Protein AF-A0A662VPG6-F1 (afdb_monomer)

Radius of gyration: 39.45 Å; Cα contacts (8 Å, |Δi|>4): 206; chains: 1; bounding box: 87×31×131 Å

pLDDT: mean 85.36, std 13.69, range [34.53, 98.56]

Mean predicted aligned error: 13.34 Å

Sequence (205 aa):
MAGSDDIVAGSEGDKVYFFDNYDIIKITAAERAIDKVKSMGLNPIEAINILEKAKQELSKGNYDKAMELAKQILELEKALPEFKKSSSAIEKAKSMGLNPIEAINTLEKAEQEFSKGNYDKAIELAKRSYSLAIDVDQDGVANDEDFAPMINNNYIYLGLSITLPTAVTLTYTTKKIIDKRREQRRRYEMEKQKVISEMEELLKT

Foldseek 3Di:
DDDPQPWDWDDDPPDIDTDSVVLVVLLVVLVVLCVVCVVLVFAQQVLVVLSVVLVVCVVVVVSVSSNVSSVLSNLSVVQVVLLVLLVVLQVVCVVVVHDLPVLVVLQVVLSVCNNVSVNVVSSVSSNVSNVCSQQVLPLPDGPVRDPCSHDNCVVVVVVCVPVVVVVVVVVVVVVVVVVVVVVVVVVVVVVVVVVVVVVVVVVVD

Structure (mmCIF, N/CA/C/O backbone):
data_AF-A0A662VPG6-F1
#
_entry.id   AF-A0A662VPG6-F1
#
loop_
_atom_site.group_PDB
_atom_site.id
_atom_site.type_symbol
_atom_site.label_atom_id
_atom_site.label_alt_id
_atom_site.label_comp_id
_atom_site.label_asym_id
_atom_site.label_entity_id
_atom_site.label_seq_id
_atom_site.pdbx_PDB_ins_code
_atom_site.Cartn_x
_atom_site.Cartn_y
_atom_site.Cartn_z
_atom_site.occupancy
_atom_site.B_iso_or_equiv
_atom_site.auth_seq_id
_atom_site.auth_comp_id
_atom_site.auth_asym_id
_atom_site.auth_atom_id
_atom_site.pdbx_PDB_model_num
ATOM 1 N N . MET A 1 1 ? -28.456 -14.969 10.517 1.00 34.53 1 MET A N 1
ATOM 2 C CA . MET A 1 1 ? -27.046 -14.680 10.852 1.00 34.53 1 MET A CA 1
ATOM 3 C C . MET A 1 1 ? -26.909 -14.910 12.344 1.00 34.53 1 MET A C 1
ATOM 5 O O . MET A 1 1 ? -27.515 -14.163 13.093 1.00 34.53 1 MET A O 1
ATOM 9 N N . ALA A 1 2 ? -26.260 -15.997 12.760 1.00 37.53 2 ALA A N 1
ATOM 10 C CA . ALA A 1 2 ? -26.047 -16.290 14.175 1.00 37.53 2 ALA A CA 1
ATOM 11 C C . ALA A 1 2 ? -24.783 -15.545 14.621 1.00 37.53 2 ALA A C 1
ATOM 13 O O . ALA A 1 2 ? -23.686 -15.894 14.185 1.00 37.53 2 ALA A O 1
ATOM 14 N N . GLY A 1 3 ? -24.955 -14.465 15.383 1.00 40.62 3 GLY A N 1
ATOM 15 C CA . GLY A 1 3 ? -23.857 -13.838 16.110 1.00 40.62 3 GLY A CA 1
ATOM 16 C C . GLY A 1 3 ? -23.439 -14.770 17.241 1.00 40.62 3 GLY A C 1
ATOM 17 O O . GLY A 1 3 ? -24.293 -15.338 17.915 1.00 40.62 3 GLY A O 1
ATOM 18 N N . SER A 1 4 ? -22.139 -14.998 17.400 1.00 41.44 4 SER A N 1
ATOM 19 C CA . SER A 1 4 ? -21.609 -15.617 18.609 1.00 41.44 4 SER A CA 1
ATOM 2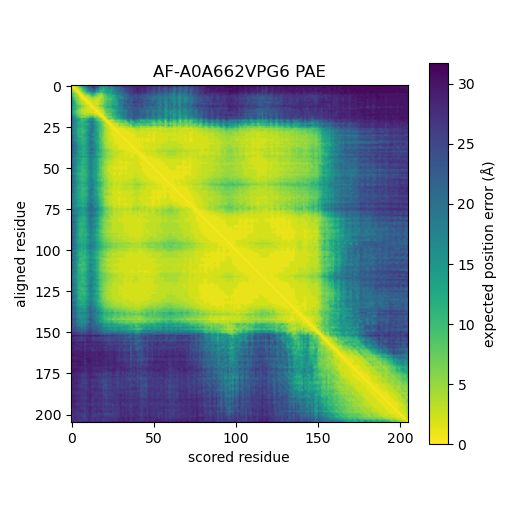0 C C . SER A 1 4 ? -21.734 -14.594 19.737 1.00 41.44 4 SER A C 1
ATOM 22 O O . SER A 1 4 ? -20.931 -13.662 19.816 1.00 41.44 4 SER A O 1
ATOM 24 N N . ASP A 1 5 ? -22.779 -14.728 20.546 1.00 48.81 5 ASP A N 1
ATOM 25 C CA . ASP A 1 5 ? -22.968 -13.920 21.744 1.00 48.81 5 ASP A CA 1
ATOM 26 C C . ASP A 1 5 ? -22.011 -14.444 22.818 1.00 48.81 5 ASP A C 1
ATOM 28 O O . ASP A 1 5 ? -22.274 -15.443 23.488 1.00 48.81 5 ASP A O 1
ATOM 32 N N . ASP A 1 6 ? -20.843 -13.811 22.930 1.00 53.28 6 ASP A N 1
ATOM 33 C CA . ASP A 1 6 ? -19.923 -14.070 24.033 1.00 53.28 6 ASP A CA 1
ATOM 34 C C . ASP A 1 6 ? -20.572 -13.547 25.323 1.00 53.28 6 ASP A C 1
ATOM 36 O O . ASP A 1 6 ? -20.649 -12.342 25.569 1.00 53.28 6 ASP A O 1
ATOM 40 N N . ILE A 1 7 ? -21.077 -14.468 26.144 1.00 55.78 7 ILE A N 1
ATOM 41 C CA . ILE A 1 7 ? -21.723 -14.147 27.415 1.00 55.78 7 ILE A CA 1
ATOM 42 C C . ILE A 1 7 ? -20.637 -13.913 28.467 1.00 55.78 7 ILE A C 1
ATOM 44 O O . ILE A 1 7 ? -19.855 -14.814 28.782 1.00 55.78 7 ILE A O 1
ATOM 48 N N . VAL A 1 8 ? -20.594 -12.713 29.046 1.00 60.88 8 VAL A N 1
ATOM 49 C CA . VAL A 1 8 ? -19.713 -12.430 30.184 1.00 60.88 8 VAL A CA 1
ATOM 50 C C . VAL A 1 8 ? -20.449 -12.828 31.458 1.00 60.88 8 VAL A C 1
ATOM 52 O O . VAL A 1 8 ? -21.529 -12.311 31.743 1.00 60.88 8 VAL A O 1
ATOM 55 N N . ALA A 1 9 ? -19.867 -13.752 32.222 1.00 63.84 9 ALA A N 1
ATOM 56 C CA . ALA A 1 9 ? -20.430 -14.213 33.484 1.00 63.84 9 ALA A CA 1
ATOM 57 C C . ALA A 1 9 ? -19.654 -13.642 34.680 1.00 63.84 9 ALA A C 1
ATOM 59 O O . ALA A 1 9 ? -18.425 -13.709 34.724 1.00 63.84 9 ALA A O 1
ATOM 60 N N . GLY A 1 10 ? -20.379 -13.098 35.657 1.00 65.19 10 GLY A N 1
ATOM 61 C CA . GLY A 1 10 ? -19.854 -12.672 36.957 1.00 65.19 10 GLY A CA 1
ATOM 62 C C . GLY A 1 10 ? -20.500 -13.462 38.095 1.00 65.19 10 GLY A C 1
ATOM 63 O O . GLY A 1 10 ? -21.624 -13.934 37.959 1.00 65.19 10 GLY A O 1
ATOM 64 N N . SER A 1 11 ? -19.804 -13.616 39.221 1.00 74.81 11 SER A N 1
ATOM 65 C CA . SER A 1 11 ? -20.306 -14.330 40.402 1.00 74.81 11 SER A CA 1
ATOM 66 C C . SER A 1 11 ? -20.324 -13.398 41.606 1.00 74.81 11 SER A C 1
ATOM 68 O O . SER A 1 11 ? -19.307 -12.777 41.910 1.00 74.81 11 SER A O 1
ATOM 70 N N . GLU A 1 12 ? -21.443 -13.348 42.325 1.00 70.69 12 GLU A N 1
ATOM 71 C CA . GLU A 1 12 ? -21.537 -12.689 43.633 1.00 70.69 12 GLU A CA 1
ATOM 72 C C . GLU A 1 12 ? -22.293 -13.611 44.598 1.00 70.69 12 GLU A C 1
ATOM 74 O O . GLU A 1 12 ? -23.472 -13.918 44.398 1.00 70.69 12 GLU A O 1
ATOM 79 N N . GLY A 1 13 ? -21.591 -14.101 45.626 1.00 81.94 13 GLY A N 1
ATOM 80 C CA . GLY A 1 13 ? -22.082 -15.184 46.483 1.00 81.94 13 GLY A CA 1
ATOM 81 C C . GLY A 1 13 ? -22.307 -16.480 45.692 1.00 81.94 13 GLY A C 1
ATOM 82 O O . GLY A 1 13 ? -21.484 -16.837 44.853 1.00 81.94 13 GLY A O 1
ATOM 83 N N . ASP A 1 14 ? -23.445 -17.141 45.926 1.00 84.19 14 ASP A N 1
ATOM 84 C CA . ASP A 1 14 ? -23.845 -18.398 45.261 1.00 84.19 14 ASP A CA 1
ATOM 85 C C . ASP A 1 14 ? -24.606 -18.176 43.936 1.00 84.19 14 ASP A C 1
ATOM 87 O O . ASP A 1 14 ? -25.289 -19.074 43.436 1.00 84.19 14 ASP A O 1
ATOM 91 N N . LYS A 1 15 ? -24.562 -16.961 43.375 1.00 57.94 15 LYS A N 1
ATOM 92 C CA . LYS A 1 15 ? -25.304 -16.587 42.163 1.00 57.94 15 LYS A CA 1
ATOM 93 C C . LYS A 1 15 ? -24.356 -16.251 41.019 1.00 57.94 15 LYS A C 1
ATOM 95 O O . LYS A 1 15 ? -23.402 -15.496 41.196 1.00 57.94 15 LYS A O 1
ATOM 100 N N . VAL A 1 16 ? -24.686 -16.766 39.834 1.00 70.00 16 VAL A N 1
ATOM 101 C CA . VAL A 1 16 ? -24.034 -16.433 38.563 1.00 70.00 16 VAL A CA 1
ATOM 102 C C . VAL A 1 16 ? -24.917 -15.448 37.805 1.00 70.00 16 VAL A C 1
ATOM 104 O O . VAL A 1 16 ? -26.105 -15.697 37.599 1.00 70.00 16 VAL A O 1
ATOM 107 N N . TYR A 1 17 ? -24.325 -14.337 37.392 1.00 60.94 17 TYR A N 1
ATOM 108 C CA . TYR A 1 17 ? -24.947 -13.296 36.590 1.00 60.94 17 TYR A CA 1
ATOM 109 C C . TYR A 1 17 ? -24.397 -13.387 35.176 1.00 60.94 17 TYR A C 1
ATOM 111 O O . TYR A 1 17 ? -23.182 -13.393 34.986 1.00 60.94 17 TYR A O 1
ATOM 119 N N . PHE A 1 18 ? -25.291 -13.445 34.198 1.00 59.72 18 PHE A N 1
ATOM 120 C CA . PHE A 1 18 ? -24.951 -13.353 32.786 1.00 59.72 18 PHE A CA 1
ATOM 121 C C . PHE A 1 18 ? -25.270 -11.936 32.328 1.00 59.72 18 PHE A C 1
ATOM 123 O O . PHE A 1 18 ? -26.396 -11.470 32.504 1.00 59.72 18 PHE A O 1
ATOM 130 N N . PHE A 1 19 ? -24.273 -11.244 31.791 1.00 58.78 19 PHE A N 1
ATOM 131 C CA . PHE A 1 19 ? -24.449 -9.913 31.236 1.00 58.78 19 PHE A CA 1
ATOM 132 C C . PHE A 1 19 ? -24.346 -10.010 29.718 1.00 58.78 19 PHE A C 1
ATOM 134 O O . PHE A 1 19 ? -23.319 -10.456 29.196 1.00 58.78 19 PHE A O 1
ATOM 141 N N . ASP A 1 20 ? -25.386 -9.548 29.024 1.00 56.16 20 ASP A N 1
ATOM 142 C CA . ASP A 1 20 ? -25.322 -9.251 27.595 1.00 56.16 20 ASP A CA 1
ATOM 143 C C . ASP A 1 20 ? -24.411 -8.039 27.417 1.00 56.16 20 ASP A C 1
ATOM 145 O O . ASP A 1 20 ? -24.839 -6.889 27.402 1.00 56.16 20 ASP A O 1
ATOM 149 N N . ASN A 1 21 ? -23.106 -8.296 27.373 1.00 62.44 21 ASN A N 1
ATOM 150 C CA . ASN A 1 21 ? -22.091 -7.252 27.362 1.00 62.44 21 ASN A CA 1
ATOM 151 C C . ASN A 1 21 ? -21.598 -6.945 25.945 1.00 62.44 21 ASN A C 1
ATOM 153 O O . ASN A 1 21 ? -20.428 -6.619 25.721 1.00 62.44 21 ASN A O 1
ATOM 157 N N . TYR A 1 22 ? -22.504 -7.099 24.979 1.00 64.69 22 TYR A N 1
ATOM 158 C CA . TYR A 1 22 ? -22.236 -6.968 23.553 1.00 64.69 22 TYR A CA 1
ATOM 159 C C . TYR A 1 22 ? -21.588 -5.616 23.215 1.00 64.69 22 TYR A C 1
ATOM 161 O O . TYR A 1 22 ? -20.662 -5.551 22.403 1.00 64.69 22 TYR A O 1
ATOM 169 N N . ASP A 1 23 ? -21.989 -4.549 23.907 1.00 63.69 23 ASP A N 1
ATOM 170 C CA . ASP A 1 23 ? -21.445 -3.205 23.701 1.00 63.69 23 ASP A CA 1
ATOM 171 C C . ASP A 1 23 ? -19.997 -3.074 24.180 1.00 63.69 23 ASP A C 1
ATOM 173 O O . ASP A 1 23 ? -19.153 -2.531 23.462 1.00 63.69 23 ASP A O 1
ATOM 177 N N . ILE A 1 24 ? -19.669 -3.628 25.354 1.00 69.50 24 ILE A N 1
ATOM 178 C CA . ILE A 1 24 ? -18.288 -3.645 25.861 1.00 69.50 24 ILE A CA 1
ATOM 179 C C . ILE A 1 24 ? -17.402 -4.484 24.937 1.00 69.50 24 ILE A C 1
ATOM 181 O O . ILE A 1 24 ? -16.296 -4.057 24.604 1.00 69.50 24 ILE A O 1
ATOM 185 N N . ILE A 1 25 ? -17.903 -5.616 24.434 1.00 74.31 25 ILE A N 1
ATOM 186 C CA . ILE A 1 25 ? -17.177 -6.459 23.474 1.00 74.31 25 ILE A CA 1
ATOM 187 C C . ILE A 1 25 ? -16.841 -5.676 22.196 1.00 74.31 25 ILE A C 1
ATOM 189 O O . ILE A 1 25 ? -15.719 -5.770 21.688 1.00 74.31 25 ILE A O 1
ATOM 193 N N . LYS A 1 26 ? -17.771 -4.864 21.677 1.00 80.12 26 LYS A N 1
ATOM 194 C CA . LYS A 1 26 ? -17.533 -4.043 20.478 1.00 80.12 26 LYS A CA 1
ATOM 195 C C . LYS A 1 26 ? -16.553 -2.900 20.722 1.00 80.12 26 LYS A C 1
ATOM 197 O O . LYS A 1 26 ? -15.707 -2.660 19.861 1.00 80.12 26 LYS A O 1
ATOM 202 N N . ILE A 1 27 ? -16.612 -2.240 21.877 1.00 86.50 27 ILE A N 1
ATOM 203 C CA . ILE A 1 27 ? -15.638 -1.203 22.254 1.00 86.50 27 ILE A CA 1
ATOM 204 C C . ILE A 1 27 ? -14.232 -1.805 22.368 1.00 86.50 27 ILE A C 1
ATOM 206 O O . ILE A 1 27 ? -13.286 -1.262 21.800 1.00 86.50 27 ILE A O 1
ATOM 210 N N . THR A 1 28 ? -14.089 -2.968 23.008 1.00 88.44 28 THR A N 1
ATOM 211 C CA . THR A 1 28 ? -12.800 -3.672 23.087 1.00 88.44 28 THR A CA 1
ATOM 212 C C . THR A 1 28 ? -12.303 -4.127 21.711 1.00 88.44 28 THR A C 1
ATOM 214 O O . THR A 1 28 ? -11.105 -4.080 21.433 1.00 88.44 28 THR A O 1
ATOM 217 N N . ALA A 1 29 ? -13.194 -4.545 20.808 1.00 89.56 29 ALA A N 1
ATOM 218 C CA . ALA A 1 29 ? -12.811 -4.861 19.432 1.00 89.56 29 ALA A CA 1
ATOM 219 C C . ALA A 1 29 ? -12.301 -3.618 18.676 1.00 89.56 29 ALA A C 1
ATOM 221 O O . ALA A 1 29 ? -11.298 -3.703 17.968 1.00 89.56 29 ALA A O 1
ATOM 222 N N . ALA A 1 30 ? -12.945 -2.463 18.865 1.00 91.75 30 ALA A N 1
ATOM 223 C CA . ALA A 1 30 ? -12.521 -1.188 18.292 1.00 91.75 30 ALA A CA 1
ATOM 224 C C . ALA A 1 30 ? -11.135 -0.748 18.808 1.00 91.75 30 ALA A C 1
ATOM 226 O O . ALA A 1 30 ? -10.298 -0.302 18.022 1.00 91.75 30 ALA A O 1
ATOM 227 N N . GLU A 1 31 ? -10.848 -0.945 20.098 1.00 93.44 31 GLU A N 1
ATOM 228 C CA . GLU A 1 31 ? -9.511 -0.726 20.675 1.00 93.44 31 GLU A CA 1
ATOM 229 C C . GLU A 1 31 ? -8.447 -1.591 19.992 1.00 93.44 31 GLU A C 1
ATOM 231 O O . GLU A 1 31 ? -7.438 -1.075 19.510 1.00 93.44 31 GLU A O 1
ATOM 236 N N . ARG A 1 32 ? -8.708 -2.898 19.863 1.00 93.19 32 ARG A N 1
ATOM 237 C CA . ARG A 1 32 ? -7.789 -3.827 19.186 1.00 93.19 32 ARG A CA 1
ATOM 238 C C . ARG A 1 32 ? -7.552 -3.448 17.726 1.00 93.19 32 ARG A C 1
ATOM 240 O O . ARG A 1 32 ? -6.428 -3.575 17.242 1.00 93.19 32 ARG A O 1
ATOM 247 N N . ALA A 1 33 ? -8.586 -2.983 17.022 1.00 93.12 33 ALA A N 1
ATOM 248 C CA . ALA A 1 33 ? -8.453 -2.511 15.647 1.00 93.12 33 ALA A CA 1
ATOM 249 C C . ALA A 1 33 ? -7.499 -1.307 15.565 1.00 93.12 33 ALA A C 1
ATOM 251 O O . ALA A 1 33 ? -6.599 -1.295 14.725 1.00 93.12 33 ALA A O 1
ATOM 252 N N . ILE A 1 34 ? -7.628 -0.339 16.477 1.00 94.81 34 ILE A N 1
ATOM 253 C CA . ILE A 1 34 ? -6.723 0.818 16.567 1.00 94.81 34 ILE A CA 1
ATOM 254 C C . ILE A 1 34 ? -5.284 0.380 16.858 1.00 94.81 34 ILE A C 1
ATOM 256 O O . ILE A 1 34 ? -4.355 0.876 16.219 1.00 94.81 34 ILE A O 1
ATOM 260 N N . ASP A 1 35 ? -5.078 -0.561 17.777 1.00 94.19 35 ASP A N 1
ATOM 261 C CA . ASP A 1 35 ? -3.737 -1.054 18.107 1.00 94.19 35 ASP A CA 1
ATOM 262 C C . ASP A 1 35 ? -3.083 -1.767 16.920 1.00 94.19 35 ASP A C 1
ATOM 264 O O . ASP A 1 35 ? -1.909 -1.547 16.613 1.00 94.19 35 ASP A O 1
ATOM 268 N N . LYS A 1 36 ? -3.858 -2.567 16.187 1.00 93.12 36 LYS A N 1
ATOM 269 C CA . LYS A 1 36 ? -3.401 -3.233 14.965 1.00 93.12 36 LYS A CA 1
ATOM 270 C C . LYS A 1 36 ? -3.006 -2.223 13.889 1.00 93.12 36 LYS A C 1
ATOM 272 O O . LYS A 1 36 ? -1.945 -2.365 13.284 1.00 93.12 36 LYS A O 1
ATOM 277 N N . VAL A 1 37 ? -3.802 -1.175 13.694 1.00 93.12 37 VAL A N 1
ATOM 278 C CA . VAL A 1 37 ? -3.482 -0.073 12.775 1.00 93.12 37 VAL A CA 1
ATOM 279 C C . VAL A 1 37 ? -2.174 0.622 13.175 1.00 93.12 37 VAL A C 1
ATOM 281 O O . VAL A 1 37 ? -1.294 0.796 12.333 1.00 93.12 37 VAL A O 1
ATOM 284 N N . LYS A 1 38 ? -1.998 0.948 14.463 1.00 93.44 38 LYS A N 1
ATOM 285 C CA . LYS A 1 38 ? -0.755 1.549 14.980 1.00 93.44 38 LYS A CA 1
ATOM 286 C C . LYS A 1 38 ? 0.455 0.645 14.775 1.00 93.44 38 LYS A C 1
ATOM 288 O O . LYS A 1 38 ? 1.524 1.131 14.422 1.00 93.44 38 LYS A O 1
ATOM 293 N N . SER A 1 39 ? 0.295 -0.668 14.956 1.00 92.62 39 SER A N 1
ATOM 294 C CA . SER A 1 39 ? 1.377 -1.639 14.740 1.00 92.62 39 SER A CA 1
ATOM 295 C C . SER A 1 39 ? 1.872 -1.682 13.289 1.00 92.62 39 SER A C 1
ATOM 297 O O . SER A 1 39 ? 2.998 -2.100 13.036 1.00 92.62 39 SER A O 1
ATOM 299 N N . MET A 1 40 ? 1.056 -1.205 12.343 1.00 88.94 40 MET A N 1
ATOM 300 C CA . MET A 1 40 ? 1.419 -1.048 10.934 1.00 88.94 40 MET A CA 1
ATOM 301 C C . MET A 1 40 ? 2.024 0.326 10.605 1.00 88.94 40 MET A C 1
ATOM 303 O O . MET A 1 40 ? 2.286 0.599 9.440 1.00 88.94 40 MET A O 1
ATOM 307 N N . GLY A 1 41 ? 2.243 1.191 11.601 1.00 90.00 41 GLY A N 1
ATOM 308 C CA . GLY A 1 41 ? 2.801 2.535 11.412 1.00 90.00 41 GLY A CA 1
ATOM 309 C C . GLY A 1 41 ? 1.792 3.585 10.938 1.00 90.00 41 GLY A C 1
ATOM 310 O O . GLY A 1 41 ? 2.166 4.734 10.727 1.00 90.00 41 GLY A O 1
ATOM 311 N N . LEU A 1 42 ? 0.513 3.224 10.804 1.00 93.00 42 LEU A N 1
ATOM 312 C CA . LEU A 1 42 ? -0.546 4.153 10.412 1.00 93.00 42 LEU A CA 1
ATOM 313 C C . LEU A 1 42 ? -0.999 5.005 11.605 1.00 93.00 42 LEU A C 1
ATOM 315 O O . LEU A 1 42 ? -0.958 4.562 12.755 1.00 93.00 42 LEU A O 1
ATOM 319 N N . ASN A 1 43 ? -1.490 6.217 11.326 1.00 92.88 43 ASN A N 1
ATOM 320 C CA . ASN A 1 43 ? -1.998 7.147 12.337 1.00 92.88 43 ASN A CA 1
ATOM 321 C C . ASN A 1 43 ? -3.544 7.166 12.376 1.00 92.88 43 ASN A C 1
ATOM 323 O O . ASN A 1 43 ? -4.157 7.854 11.558 1.00 92.88 43 ASN A O 1
ATOM 327 N N . PRO A 1 44 ? -4.198 6.463 13.324 1.00 93.25 44 PRO A N 1
ATOM 328 C CA . PRO A 1 44 ? -5.657 6.408 13.437 1.00 93.25 44 PRO A CA 1
ATOM 329 C C . PRO A 1 44 ? -6.248 7.538 14.301 1.00 93.25 44 PRO A C 1
ATOM 331 O O . PRO A 1 44 ? -7.127 7.273 15.120 1.00 93.25 44 PRO A O 1
ATOM 334 N N . ILE A 1 45 ? -5.778 8.785 14.176 1.00 94.62 45 ILE A N 1
ATOM 335 C CA . ILE A 1 45 ? -6.190 9.871 15.088 1.00 94.62 45 ILE A CA 1
ATOM 336 C C . ILE A 1 45 ? -7.709 10.087 15.124 1.00 94.62 45 ILE A C 1
ATOM 338 O O . ILE A 1 45 ? -8.282 10.193 16.207 1.00 94.62 45 ILE A O 1
ATOM 342 N N . GLU A 1 46 ? -8.384 10.043 13.973 1.00 93.94 46 GLU A N 1
ATOM 343 C CA . GLU A 1 46 ? -9.840 10.208 13.944 1.00 93.94 46 GLU A CA 1
ATOM 344 C C . GLU A 1 46 ? -10.574 9.033 14.604 1.00 93.94 46 GLU A C 1
ATOM 346 O O . GLU A 1 46 ? -11.531 9.230 15.349 1.00 93.94 46 GLU A O 1
ATOM 351 N N . ALA A 1 47 ? -10.075 7.807 14.444 1.00 93.38 47 ALA A N 1
ATOM 352 C CA . ALA A 1 47 ? -10.645 6.646 15.122 1.00 93.38 47 ALA A CA 1
ATOM 353 C C . ALA A 1 47 ? -10.455 6.698 16.644 1.00 93.38 47 ALA A C 1
ATOM 355 O O . ALA A 1 47 ? -11.335 6.265 17.385 1.00 93.38 47 ALA A O 1
ATOM 356 N N . ILE A 1 48 ? -9.334 7.250 17.121 1.00 94.94 48 ILE A N 1
ATOM 357 C CA . ILE A 1 48 ? -9.100 7.483 18.553 1.00 94.94 48 ILE A CA 1
ATOM 358 C C . ILE A 1 48 ? -10.141 8.472 19.096 1.00 94.94 48 ILE A C 1
ATOM 360 O O . ILE A 1 48 ? -10.768 8.190 20.117 1.00 94.94 48 ILE A O 1
ATOM 364 N N . ASN A 1 49 ? -10.405 9.568 18.378 1.00 95.69 49 ASN A N 1
ATOM 365 C CA . ASN A 1 49 ? -11.442 10.536 18.756 1.00 95.69 49 ASN A CA 1
ATOM 366 C C . ASN A 1 49 ? -12.841 9.890 18.804 1.00 95.69 49 ASN A C 1
ATOM 368 O O . ASN A 1 49 ? -13.635 10.167 19.707 1.00 95.69 49 ASN A O 1
ATOM 372 N N . ILE A 1 50 ? -13.160 9.022 17.838 1.00 95.12 50 ILE A N 1
ATOM 373 C CA . ILE A 1 50 ? -14.425 8.273 17.807 1.00 95.12 50 ILE A CA 1
ATOM 374 C C . ILE A 1 50 ? -14.504 7.298 18.989 1.00 95.12 50 ILE A C 1
ATOM 376 O O . ILE A 1 50 ? -15.556 7.198 19.620 1.00 95.12 50 ILE A O 1
ATOM 380 N N . LEU A 1 51 ? -13.405 6.625 19.341 1.00 95.38 51 LEU A N 1
ATOM 381 C CA . LEU A 1 51 ? -13.362 5.684 20.462 1.00 95.38 51 LEU A CA 1
ATOM 382 C C . LEU A 1 51 ? -13.634 6.391 21.792 1.00 95.38 51 LEU A C 1
ATOM 384 O O . LEU A 1 51 ? -14.385 5.879 22.622 1.00 95.38 51 LEU A O 1
ATOM 388 N N . GLU A 1 52 ? -13.051 7.571 21.998 1.00 96.38 52 GLU A N 1
ATOM 389 C CA . GLU A 1 52 ? -13.309 8.380 23.191 1.00 96.38 52 GLU A CA 1
ATOM 390 C C . GLU A 1 52 ? -14.787 8.764 23.299 1.00 96.38 52 GLU A C 1
ATOM 392 O O . GLU A 1 52 ? -15.391 8.595 24.361 1.00 96.38 52 GLU A O 1
ATOM 397 N N . LYS A 1 53 ? -15.406 9.195 22.191 1.00 95.94 53 LYS A N 1
ATOM 398 C CA . LYS A 1 53 ? -16.853 9.465 22.139 1.00 95.94 53 LYS A CA 1
ATOM 399 C C . LYS A 1 53 ? -17.669 8.209 22.443 1.00 95.94 53 LYS A C 1
ATOM 401 O O . LYS A 1 53 ? -18.623 8.278 23.212 1.00 95.94 53 LYS A O 1
ATOM 406 N N . ALA A 1 54 ? -17.278 7.059 21.899 1.00 94.25 54 ALA A N 1
ATOM 407 C CA . ALA A 1 54 ? -17.960 5.793 22.137 1.00 94.25 54 ALA A CA 1
ATOM 408 C C . ALA A 1 54 ? -17.927 5.407 23.628 1.00 94.25 54 ALA A C 1
ATOM 410 O O . ALA A 1 54 ? -18.957 5.055 24.201 1.00 94.25 54 ALA A O 1
ATOM 411 N N . LYS A 1 55 ? -16.776 5.575 24.293 1.00 93.06 55 LYS A N 1
ATOM 412 C CA . LYS A 1 55 ? -16.624 5.365 25.744 1.00 93.06 55 LYS A CA 1
ATOM 413 C C . LYS A 1 55 ? -17.457 6.342 26.578 1.00 93.06 55 LYS A C 1
ATOM 415 O O . LYS A 1 55 ? -18.002 5.950 27.608 1.00 93.06 55 LYS A O 1
ATOM 420 N N . GLN A 1 56 ? -17.574 7.598 26.146 1.00 95.06 56 GLN A N 1
ATOM 421 C CA . GLN A 1 56 ? -18.425 8.593 26.807 1.00 95.06 56 GLN A CA 1
ATOM 422 C C . GLN A 1 56 ? -19.917 8.278 26.662 1.00 95.06 56 GLN A C 1
ATOM 424 O O . GLN A 1 56 ? -20.677 8.476 27.604 1.00 95.06 56 GLN A O 1
ATOM 429 N N . GLU A 1 57 ? -20.365 7.814 25.497 1.00 92.38 57 GLU A N 1
ATOM 430 C CA . GLU A 1 57 ? -21.760 7.404 25.316 1.00 92.38 57 GLU A CA 1
ATOM 431 C C . GLU A 1 57 ? -22.069 6.141 26.128 1.00 92.38 57 GLU A C 1
ATOM 433 O O . GLU A 1 57 ? -23.113 6.077 26.776 1.00 92.38 57 GLU A O 1
ATOM 438 N N . LEU A 1 58 ? -21.121 5.202 26.208 1.00 88.38 58 LEU A N 1
ATOM 439 C CA . LEU A 1 58 ? -21.234 4.020 27.061 1.00 88.38 58 LEU A CA 1
ATOM 440 C C . LEU A 1 58 ? -21.396 4.397 28.543 1.00 88.38 58 LEU A C 1
ATOM 442 O O . LEU A 1 58 ? -22.274 3.861 29.214 1.00 88.38 58 LEU A O 1
ATOM 446 N N . SER A 1 59 ? -20.606 5.348 29.056 1.00 89.19 59 SER A N 1
ATOM 447 C CA . SER A 1 59 ? -20.697 5.773 30.464 1.00 89.19 59 SER A CA 1
ATOM 448 C C . SER A 1 59 ? -21.995 6.513 30.803 1.00 89.19 59 SER A C 1
ATOM 450 O O . SER A 1 59 ? -22.405 6.530 31.962 1.00 89.19 59 SER A O 1
ATOM 452 N N . LYS A 1 60 ? -22.669 7.085 29.799 1.00 91.12 60 LYS A N 1
ATOM 453 C CA . LYS A 1 60 ? -24.008 7.684 29.927 1.00 91.12 60 LYS A CA 1
ATOM 454 C C . LYS A 1 60 ? -25.143 6.656 29.817 1.00 91.12 60 LYS A C 1
ATOM 456 O O . LYS A 1 60 ? -26.299 7.041 29.962 1.00 91.12 60 LYS A O 1
ATOM 461 N N . GLY A 1 61 ? -24.838 5.387 29.532 1.00 85.88 61 GLY A N 1
ATOM 462 C CA . GLY A 1 61 ? -25.834 4.347 29.251 1.00 85.88 61 GLY A CA 1
ATOM 463 C C . GLY A 1 61 ? -26.434 4.420 27.841 1.00 85.88 61 GLY A C 1
ATOM 464 O O . GLY A 1 61 ? -27.442 3.776 27.568 1.00 85.88 61 GLY A O 1
ATOM 465 N N . ASN A 1 62 ? -25.833 5.189 26.927 1.00 89.00 62 ASN A N 1
ATOM 466 C CA . ASN A 1 62 ? -26.270 5.300 25.532 1.00 89.00 62 ASN A CA 1
ATOM 467 C C . ASN A 1 62 ? -25.628 4.193 24.677 1.00 89.00 62 ASN A C 1
ATOM 469 O O . ASN A 1 62 ? -24.824 4.460 23.779 1.00 89.00 62 ASN A O 1
ATOM 473 N N . TYR A 1 63 ? -25.984 2.947 24.975 1.00 85.44 63 TYR A N 1
ATOM 474 C CA . TYR A 1 63 ? -25.386 1.738 24.405 1.00 85.44 63 TYR A CA 1
ATOM 475 C C . TYR A 1 63 ? -25.421 1.686 22.871 1.00 85.44 63 TYR A C 1
ATOM 477 O O . TYR A 1 63 ? -24.376 1.531 22.239 1.00 85.44 63 TYR A O 1
ATOM 485 N N . ASP A 1 64 ? -26.581 1.948 22.259 1.00 87.94 64 ASP A N 1
ATOM 486 C CA . ASP A 1 64 ? -26.737 1.914 20.798 1.00 87.94 64 ASP A CA 1
ATOM 487 C C . ASP A 1 64 ? -25.772 2.867 20.078 1.00 87.94 64 ASP A C 1
ATOM 489 O O . ASP A 1 64 ? -25.152 2.508 19.074 1.00 87.94 64 ASP A O 1
ATOM 493 N N . LYS A 1 65 ? -25.594 4.078 20.624 1.00 90.94 65 LYS A N 1
ATOM 494 C CA . LYS A 1 65 ? -24.677 5.084 20.068 1.00 90.94 65 LYS A CA 1
ATOM 495 C C . LYS A 1 65 ? -23.222 4.676 20.246 1.00 90.94 65 LYS A C 1
ATOM 497 O O . LYS A 1 65 ? -22.427 4.831 19.322 1.00 90.94 65 LYS A O 1
ATOM 502 N N . ALA A 1 66 ? -22.867 4.149 21.418 1.00 90.75 66 ALA A N 1
ATOM 503 C CA . ALA A 1 66 ? -21.526 3.632 21.669 1.00 90.75 66 ALA A CA 1
ATOM 504 C C . ALA A 1 66 ? -21.179 2.503 20.684 1.00 90.75 66 ALA A C 1
ATOM 506 O O . ALA A 1 66 ? -20.092 2.498 20.103 1.00 90.75 66 ALA A O 1
ATOM 507 N N . MET A 1 67 ? -22.129 1.600 20.428 1.00 89.56 67 MET A N 1
ATOM 508 C CA . MET A 1 67 ? -21.981 0.523 19.454 1.00 89.56 67 MET A CA 1
ATOM 509 C C . MET A 1 67 ? -21.833 1.051 18.022 1.00 89.56 67 MET A C 1
ATOM 511 O O . MET A 1 67 ? -20.999 0.545 17.270 1.00 89.56 67 MET A O 1
ATOM 515 N N . GLU A 1 68 ? -22.638 2.031 17.611 1.00 91.88 68 GLU A N 1
ATOM 516 C CA . GLU A 1 68 ? -22.549 2.617 16.269 1.00 91.88 68 GLU A CA 1
ATOM 517 C C . GLU A 1 68 ? -21.174 3.253 16.027 1.00 91.88 68 GLU A C 1
ATOM 519 O O . GLU A 1 68 ? -20.531 2.970 15.015 1.00 91.88 68 GLU A O 1
ATOM 524 N N 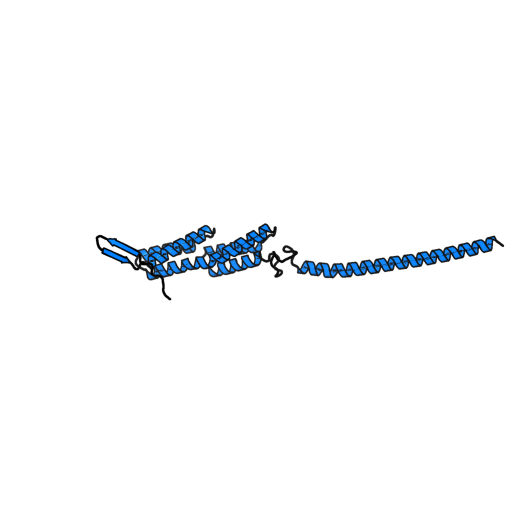. LEU A 1 69 ? -20.674 4.020 16.999 1.00 93.50 69 LEU A N 1
ATOM 525 C CA . LEU A 1 69 ? -19.336 4.611 16.955 1.00 93.50 69 LEU A CA 1
ATOM 526 C C . LEU A 1 69 ? -18.240 3.532 16.923 1.00 93.50 69 LEU A C 1
ATOM 528 O O . LEU A 1 69 ? -17.309 3.620 16.125 1.00 93.50 69 LEU A O 1
ATOM 532 N N . ALA A 1 70 ? -18.367 2.473 17.729 1.00 91.94 70 ALA A N 1
ATOM 533 C CA . ALA A 1 70 ? -17.426 1.353 17.713 1.00 91.94 70 ALA A CA 1
ATOM 534 C C . ALA A 1 70 ? -17.396 0.635 16.351 1.00 91.94 70 ALA A C 1
ATOM 536 O O . ALA A 1 70 ? -16.324 0.280 15.863 1.00 91.94 70 ALA A O 1
ATOM 537 N N . LYS A 1 71 ? -18.551 0.455 15.698 1.00 90.69 71 LYS A N 1
ATOM 538 C CA . LYS A 1 71 ? -18.632 -0.147 14.356 1.00 90.69 71 LYS A CA 1
ATOM 539 C C . LYS A 1 71 ? -17.906 0.686 13.303 1.00 90.69 71 LYS A C 1
ATOM 541 O O . LYS A 1 71 ? -17.237 0.098 12.462 1.00 90.69 71 LYS A O 1
ATOM 546 N N . GLN A 1 72 ? -17.984 2.016 13.375 1.00 90.19 72 GLN A N 1
ATOM 547 C CA . GLN A 1 72 ? -17.247 2.896 12.457 1.00 90.19 72 GLN A CA 1
ATOM 548 C C . GLN A 1 72 ? -15.730 2.681 12.555 1.00 90.19 72 GLN A C 1
ATOM 550 O O . GLN A 1 72 ? -15.038 2.704 11.544 1.00 90.19 72 GLN A O 1
ATOM 555 N N . ILE A 1 73 ? -15.212 2.405 13.753 1.00 92.00 73 ILE A N 1
ATOM 556 C CA . ILE A 1 73 ? -13.787 2.111 13.963 1.00 92.00 73 ILE A CA 1
ATOM 557 C C . ILE A 1 73 ? -13.411 0.764 13.336 1.00 92.00 73 ILE A C 1
ATOM 559 O O . ILE A 1 73 ? -12.350 0.638 12.736 1.00 92.00 73 ILE A O 1
ATOM 563 N N . LEU A 1 74 ? -14.273 -0.252 13.414 1.00 88.75 74 LEU A N 1
ATOM 564 C CA . LEU A 1 74 ? -13.970 -1.574 12.846 1.00 88.75 74 LEU A CA 1
ATOM 565 C C . LEU A 1 74 ? -13.761 -1.546 11.320 1.00 88.75 74 LEU A C 1
ATOM 567 O O . LEU A 1 74 ? -13.097 -2.426 10.774 1.00 88.75 74 LEU A O 1
ATOM 571 N N . GLU A 1 75 ? -14.246 -0.511 10.634 1.00 85.06 75 GLU A N 1
ATOM 572 C CA . GLU A 1 75 ? -14.002 -0.295 9.205 1.00 85.06 75 GLU A CA 1
ATOM 573 C C . GLU A 1 75 ? -12.515 -0.049 8.875 1.00 85.06 75 GLU A C 1
ATOM 575 O O . GLU A 1 75 ? -12.077 -0.383 7.773 1.00 85.06 75 GLU A O 1
ATOM 580 N N . LEU A 1 76 ? -11.704 0.420 9.838 1.00 87.12 76 LEU A N 1
ATOM 581 C CA . LEU A 1 76 ? -10.245 0.576 9.697 1.00 87.12 76 LEU A CA 1
ATOM 582 C C . LEU A 1 76 ? -9.565 -0.716 9.236 1.00 87.12 76 LEU A C 1
ATOM 584 O O . LEU A 1 76 ? -8.605 -0.683 8.462 1.00 87.12 76 LEU A O 1
ATOM 588 N N . GLU A 1 77 ? -10.053 -1.867 9.708 1.00 86.00 77 GLU A N 1
ATOM 589 C CA . GLU A 1 77 ? -9.447 -3.160 9.396 1.00 86.00 77 GLU A CA 1
ATOM 590 C C . GLU A 1 77 ? -9.531 -3.502 7.908 1.00 86.00 77 GLU A C 1
ATOM 592 O O . GLU A 1 77 ? -8.664 -4.219 7.403 1.00 86.00 77 GLU A O 1
ATOM 597 N N . LYS A 1 78 ? -10.524 -2.961 7.189 1.00 89.38 78 LYS A N 1
ATOM 598 C CA . LYS A 1 78 ? -10.680 -3.175 5.744 1.00 89.38 78 LYS A CA 1
ATOM 599 C C . LYS A 1 78 ? -9.554 -2.535 4.939 1.00 89.38 78 LYS A C 1
ATOM 601 O O . LYS A 1 78 ? -9.238 -3.019 3.856 1.00 89.38 78 LYS A O 1
ATOM 606 N N . ALA A 1 79 ? -8.927 -1.485 5.468 1.00 91.12 79 ALA A N 1
ATOM 607 C CA . ALA A 1 79 ? -7.819 -0.811 4.805 1.00 91.12 79 ALA A CA 1
ATOM 608 C C . ALA A 1 79 ? -6.486 -1.556 4.953 1.00 91.12 79 ALA A C 1
ATOM 610 O O . ALA A 1 79 ? -5.655 -1.526 4.044 1.00 91.12 79 ALA A O 1
ATOM 611 N N . LEU A 1 80 ? -6.286 -2.266 6.068 1.00 92.12 80 LEU A N 1
ATOM 612 C CA . LEU A 1 80 ? -4.998 -2.878 6.411 1.00 92.12 80 LEU A CA 1
ATOM 613 C C . LEU A 1 80 ? -4.429 -3.818 5.333 1.00 92.12 80 LEU A C 1
ATOM 615 O O . LEU A 1 80 ? -3.233 -3.716 5.046 1.00 92.12 80 LEU A O 1
ATOM 619 N N . PRO A 1 81 ? -5.215 -4.713 4.698 1.00 95.06 81 PRO A N 1
ATOM 620 C CA . PRO A 1 81 ? -4.686 -5.582 3.652 1.00 95.06 81 PRO A CA 1
ATOM 621 C C . PRO A 1 81 ? -4.095 -4.803 2.476 1.00 95.06 81 PRO A C 1
ATOM 623 O O . PRO A 1 81 ? -3.065 -5.209 1.945 1.00 95.06 81 PRO A O 1
ATOM 626 N N . GLU A 1 82 ? -4.710 -3.684 2.088 1.00 96.50 82 GLU A N 1
ATOM 627 C CA . GLU A 1 82 ? -4.266 -2.899 0.934 1.00 96.50 82 GLU A CA 1
ATOM 628 C C . GLU A 1 82 ? -3.002 -2.096 1.249 1.00 96.50 82 GLU A C 1
ATOM 630 O O . GLU A 1 82 ? -2.057 -2.132 0.463 1.00 96.50 82 GLU A O 1
ATOM 635 N N . PHE A 1 83 ? -2.908 -1.493 2.441 1.00 97.06 83 PHE A N 1
ATOM 636 C CA . PHE A 1 83 ? -1.657 -0.883 2.909 1.00 97.06 83 PHE A CA 1
ATOM 637 C C . PHE A 1 83 ? -0.518 -1.907 2.945 1.00 97.06 83 PHE A C 1
ATOM 639 O O . PHE A 1 83 ? 0.552 -1.664 2.393 1.00 97.06 83 PHE A O 1
ATOM 646 N N . LYS A 1 84 ? -0.763 -3.100 3.505 1.00 96.75 84 LYS A N 1
ATOM 647 C CA . LYS A 1 84 ? 0.252 -4.160 3.577 1.00 96.75 84 LYS A CA 1
ATOM 648 C C . LYS A 1 84 ? 0.720 -4.611 2.193 1.00 96.75 84 LYS A C 1
ATOM 650 O O . LYS A 1 84 ? 1.926 -4.768 1.987 1.00 96.75 84 LYS A O 1
ATOM 655 N N . LYS A 1 85 ? -0.206 -4.840 1.255 1.00 97.19 85 LYS A N 1
ATOM 656 C CA . LYS A 1 85 ? 0.130 -5.204 -0.132 1.00 97.19 85 LYS A CA 1
ATOM 657 C C . LYS A 1 85 ? 0.969 -4.115 -0.790 1.00 97.19 85 LYS A C 1
ATOM 659 O O . LYS A 1 85 ? 2.004 -4.427 -1.371 1.00 97.19 85 LYS A O 1
ATOM 664 N N . SER A 1 86 ? 0.546 -2.860 -0.651 1.00 97.75 86 SER A N 1
ATOM 665 C CA . SER A 1 86 ? 1.221 -1.709 -1.243 1.00 97.75 86 SER A CA 1
ATOM 666 C C . SER A 1 86 ? 2.644 -1.546 -0.717 1.00 97.75 86 SER A C 1
ATOM 668 O O . SER A 1 86 ? 3.586 -1.514 -1.505 1.00 97.75 86 SER A O 1
ATOM 670 N N . SER A 1 87 ? 2.830 -1.536 0.607 1.00 97.25 87 SER A N 1
ATOM 671 C CA . SER A 1 87 ? 4.162 -1.454 1.218 1.00 97.25 87 SER A CA 1
ATOM 672 C C . SER A 1 87 ? 5.054 -2.619 0.789 1.00 97.25 87 SER A C 1
ATOM 674 O O . SER A 1 87 ? 6.212 -2.411 0.443 1.00 97.25 87 SER A O 1
ATOM 676 N N . SER A 1 88 ? 4.513 -3.841 0.741 1.00 97.62 88 SER A N 1
ATOM 677 C CA . SER A 1 88 ? 5.279 -5.020 0.311 1.00 97.62 88 SER A CA 1
ATOM 678 C C . SER A 1 88 ? 5.715 -4.925 -1.156 1.00 97.62 88 SER A C 1
ATOM 680 O O . SER A 1 88 ? 6.840 -5.292 -1.483 1.00 97.62 88 SER A O 1
ATOM 682 N N . ALA A 1 89 ? 4.848 -4.421 -2.040 1.00 97.81 89 ALA A N 1
ATOM 683 C CA . ALA A 1 89 ? 5.172 -4.222 -3.451 1.00 97.81 89 ALA A CA 1
ATOM 684 C C . ALA A 1 89 ? 6.242 -3.137 -3.643 1.00 97.81 89 ALA A C 1
ATOM 686 O O . ALA A 1 89 ? 7.178 -3.339 -4.413 1.00 97.81 89 ALA A O 1
ATOM 687 N N . ILE A 1 90 ? 6.159 -2.032 -2.892 1.00 98.25 90 ILE A N 1
ATOM 688 C CA . ILE A 1 90 ? 7.178 -0.973 -2.899 1.00 98.25 90 ILE A CA 1
ATOM 689 C C . ILE A 1 90 ? 8.540 -1.531 -2.475 1.00 98.25 90 ILE A C 1
ATOM 691 O O . ILE A 1 90 ? 9.541 -1.278 -3.143 1.00 98.25 90 ILE A O 1
ATOM 695 N N . GLU A 1 91 ? 8.593 -2.307 -1.391 1.00 97.75 91 GLU A N 1
ATOM 696 C CA . GLU A 1 91 ? 9.845 -2.911 -0.925 1.00 97.75 91 GLU A CA 1
ATOM 697 C C . GLU A 1 91 ? 10.397 -3.937 -1.924 1.00 97.75 91 GLU A C 1
ATOM 699 O O . GLU A 1 91 ? 11.602 -3.954 -2.179 1.00 97.75 91 GLU A O 1
ATOM 704 N N . LYS A 1 92 ? 9.530 -4.730 -2.573 1.00 96.81 92 LYS A N 1
ATOM 705 C CA . LYS A 1 92 ? 9.937 -5.618 -3.674 1.00 96.81 92 LYS A CA 1
ATOM 706 C C . LYS A 1 92 ? 10.565 -4.815 -4.818 1.00 96.81 92 LYS A C 1
ATOM 708 O O . LYS A 1 92 ? 11.690 -5.123 -5.203 1.00 96.81 92 LYS A O 1
ATOM 713 N N . ALA A 1 93 ? 9.903 -3.763 -5.302 1.00 95.44 93 ALA A N 1
ATOM 714 C CA . ALA A 1 93 ? 10.420 -2.913 -6.377 1.00 95.44 93 ALA A CA 1
ATOM 715 C C . ALA A 1 93 ? 11.776 -2.284 -6.013 1.00 95.44 93 ALA A C 1
ATOM 717 O O . ALA A 1 93 ? 1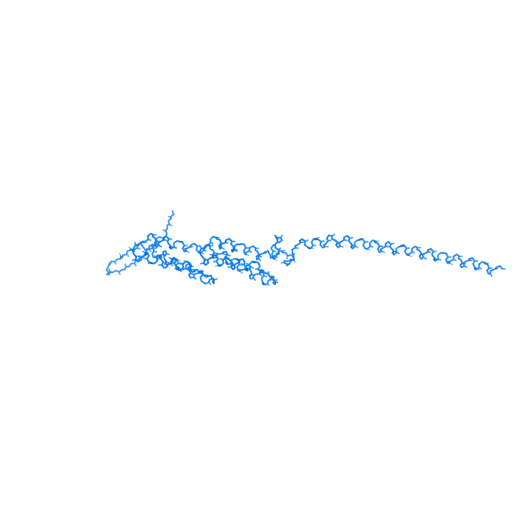2.725 -2.357 -6.794 1.00 95.44 93 ALA A O 1
ATOM 718 N N . LYS A 1 94 ? 11.921 -1.758 -4.789 1.00 96.06 94 LYS A N 1
ATOM 719 C CA . LYS A 1 94 ? 13.212 -1.253 -4.289 1.00 96.06 94 LYS A CA 1
ATOM 720 C C . LYS A 1 94 ? 14.286 -2.342 -4.255 1.00 96.06 94 LYS A C 1
ATOM 722 O O . LYS A 1 94 ? 15.419 -2.086 -4.651 1.00 96.06 94 LYS A O 1
ATOM 727 N N . SER A 1 95 ? 13.950 -3.558 -3.816 1.00 95.75 95 SER A N 1
ATOM 728 C CA . SER A 1 95 ? 14.902 -4.679 -3.783 1.00 95.75 95 SER A CA 1
ATOM 729 C C . SER A 1 95 ? 15.387 -5.104 -5.176 1.00 95.75 95 SER A C 1
ATOM 731 O O . SER A 1 95 ? 16.489 -5.630 -5.309 1.00 95.75 95 SER A O 1
ATOM 733 N N . MET A 1 96 ? 14.601 -4.810 -6.216 1.00 91.44 96 MET A N 1
ATOM 734 C CA . MET A 1 96 ? 14.959 -5.010 -7.625 1.00 91.44 96 MET A CA 1
ATOM 735 C C . MET A 1 96 ? 15.804 -3.855 -8.194 1.00 91.44 96 MET A C 1
ATOM 737 O O . MET A 1 96 ? 16.169 -3.872 -9.366 1.00 91.44 96 MET A O 1
ATOM 741 N N . GLY A 1 97 ? 16.125 -2.845 -7.378 1.00 91.56 97 GLY A N 1
ATOM 742 C CA . GLY A 1 97 ? 16.863 -1.650 -7.786 1.00 91.56 97 GLY A CA 1
ATOM 743 C C . GLY A 1 97 ? 16.010 -0.605 -8.510 1.00 91.56 97 GLY A C 1
ATOM 744 O O . GLY A 1 97 ? 16.566 0.333 -9.079 1.00 91.56 97 GLY A O 1
ATOM 745 N N . LEU A 1 98 ? 14.680 -0.748 -8.499 1.00 92.94 98 LEU A N 1
ATOM 746 C CA . LEU A 1 98 ? 13.753 0.203 -9.113 1.00 92.94 98 LEU A CA 1
ATOM 747 C C . LEU A 1 98 ? 13.500 1.403 -8.191 1.00 92.94 98 LEU A C 1
ATOM 749 O O . LEU A 1 98 ? 13.679 1.331 -6.973 1.00 92.94 98 LEU A O 1
ATOM 753 N N . ASN A 1 99 ? 13.025 2.506 -8.777 1.00 93.50 99 ASN A N 1
ATOM 754 C CA . ASN A 1 99 ? 12.635 3.712 -8.047 1.00 93.50 99 ASN A CA 1
ATOM 755 C C . ASN A 1 99 ? 11.108 3.933 -8.105 1.00 93.50 99 ASN A C 1
ATOM 757 O O . ASN A 1 99 ? 10.641 4.709 -8.941 1.00 93.50 99 ASN A O 1
ATOM 761 N N . PRO A 1 100 ? 10.314 3.295 -7.223 1.00 95.81 100 PRO A N 1
ATOM 762 C CA . PRO A 1 100 ? 8.852 3.390 -7.228 1.00 95.81 100 PRO A CA 1
ATOM 763 C C . PRO A 1 100 ? 8.347 4.695 -6.571 1.00 95.81 100 PRO A C 1
ATOM 765 O O . PRO A 1 100 ? 7.487 4.669 -5.688 1.00 95.81 100 PRO A O 1
ATOM 768 N N . ILE A 1 101 ? 8.893 5.855 -6.955 1.00 96.12 101 ILE A N 1
ATOM 769 C CA . ILE A 1 101 ? 8.622 7.143 -6.288 1.00 96.12 101 ILE A CA 1
ATOM 770 C C . ILE A 1 101 ? 7.144 7.546 -6.354 1.00 96.12 101 ILE A C 1
ATOM 772 O O . ILE A 1 101 ? 6.591 8.064 -5.384 1.00 96.12 101 ILE A O 1
ATOM 776 N N . GLU A 1 102 ? 6.471 7.266 -7.471 1.00 96.50 102 GLU A N 1
ATOM 777 C CA . GLU A 1 102 ? 5.044 7.560 -7.620 1.00 96.50 102 GLU A CA 1
ATOM 778 C C . GLU A 1 102 ? 4.184 6.695 -6.699 1.00 96.50 102 GLU A C 1
ATOM 780 O O . GLU A 1 102 ? 3.229 7.196 -6.096 1.00 96.50 102 GLU A O 1
ATOM 785 N N . ALA A 1 103 ? 4.546 5.420 -6.535 1.00 97.88 103 ALA A N 1
ATOM 786 C CA . ALA A 1 103 ? 3.882 4.526 -5.598 1.00 97.88 103 ALA A CA 1
ATOM 787 C C . ALA A 1 103 ? 4.057 5.016 -4.156 1.00 97.88 103 ALA A C 1
ATOM 789 O O . ALA A 1 103 ? 3.065 5.108 -3.433 1.00 97.88 103 ALA A O 1
ATOM 790 N N . ILE A 1 104 ? 5.277 5.404 -3.760 1.00 98.19 104 ILE A N 1
ATOM 791 C CA . ILE A 1 104 ? 5.579 5.941 -2.420 1.00 98.19 104 ILE A CA 1
ATOM 792 C C . ILE A 1 104 ? 4.733 7.187 -2.137 1.00 98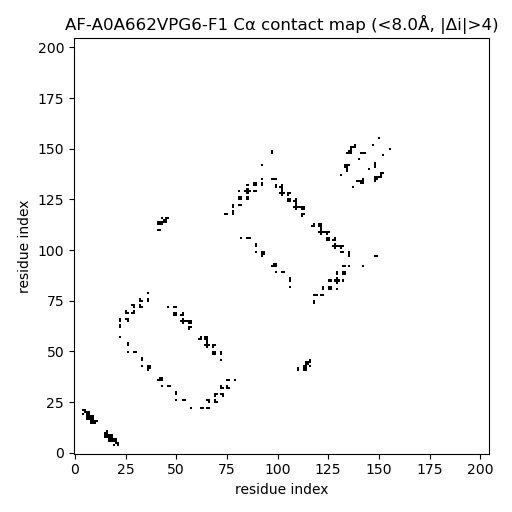.19 104 ILE A C 1
ATOM 794 O O . ILE A 1 104 ? 3.964 7.201 -1.179 1.00 98.19 104 ILE A O 1
ATOM 798 N N . ASN A 1 105 ? 4.775 8.183 -3.026 1.00 98.31 105 ASN A N 1
ATOM 799 C CA . ASN A 1 105 ? 3.995 9.415 -2.877 1.00 98.31 105 ASN A CA 1
ATOM 800 C C . ASN A 1 105 ? 2.480 9.147 -2.824 1.00 98.31 105 ASN A C 1
ATOM 802 O O . ASN A 1 105 ? 1.722 9.877 -2.182 1.00 98.31 105 ASN A O 1
ATOM 806 N N . THR A 1 106 ? 2.009 8.123 -3.538 1.00 98.56 106 THR A N 1
ATOM 807 C CA . THR A 1 106 ? 0.596 7.727 -3.522 1.00 98.56 106 THR A CA 1
ATOM 808 C C . THR A 1 106 ? 0.224 7.031 -2.213 1.00 98.56 106 THR A C 1
ATOM 810 O O . THR A 1 106 ? -0.862 7.286 -1.690 1.00 98.56 106 THR A O 1
ATOM 813 N N . LEU A 1 107 ? 1.121 6.217 -1.644 1.00 98.31 107 LEU A N 1
ATOM 814 C CA . LEU A 1 107 ? 0.917 5.587 -0.340 1.00 98.31 107 LEU A CA 1
ATOM 815 C C . LEU A 1 107 ? 0.875 6.634 0.777 1.00 98.31 107 LEU A C 1
ATOM 817 O O . LEU A 1 107 ? -0.042 6.608 1.588 1.00 98.31 107 LEU A O 1
ATOM 821 N N . GLU A 1 108 ? 1.773 7.619 0.762 1.00 98.06 108 GLU A N 1
ATOM 822 C CA . GLU A 1 108 ? 1.760 8.726 1.732 1.00 98.06 108 GLU A CA 1
ATOM 823 C C . GLU A 1 108 ? 0.437 9.509 1.692 1.00 98.06 108 GLU A C 1
ATOM 825 O O . GLU A 1 108 ? -0.130 9.863 2.726 1.00 98.06 108 GLU A O 1
ATOM 830 N N . LYS A 1 109 ? -0.121 9.742 0.496 1.00 98.19 109 LYS A N 1
ATOM 831 C CA . LYS A 1 109 ? -1.461 10.341 0.361 1.00 98.19 109 LYS A CA 1
ATOM 832 C C . LYS A 1 109 ? -2.548 9.439 0.943 1.00 98.19 109 LYS A C 1
ATOM 834 O O . LYS A 1 109 ? -3.484 9.950 1.556 1.00 98.19 109 LYS A O 1
ATOM 839 N N . ALA A 1 110 ? -2.437 8.121 0.767 1.00 97.94 110 ALA A N 1
ATOM 840 C CA . ALA A 1 110 ? -3.355 7.168 1.382 1.00 97.94 110 ALA A CA 1
ATOM 841 C C . ALA A 1 110 ? -3.305 7.266 2.915 1.00 97.94 110 ALA A C 1
ATOM 843 O O . ALA A 1 110 ? -4.354 7.336 3.551 1.00 97.94 110 ALA A O 1
ATOM 844 N N . GLU A 1 111 ? -2.110 7.349 3.505 1.00 97.06 111 GLU A N 1
ATOM 845 C CA . GLU A 1 111 ? -1.912 7.518 4.952 1.00 97.06 111 GLU A CA 1
ATOM 846 C C . GLU A 1 111 ? -2.503 8.840 5.463 1.00 97.06 111 GLU A C 1
ATOM 848 O O . GLU A 1 111 ? -3.155 8.879 6.511 1.00 97.06 111 GLU A O 1
ATOM 853 N N . GLN A 1 112 ? -2.351 9.925 4.699 1.00 96.94 112 GLN A N 1
ATOM 854 C CA . GLN A 1 112 ? -2.965 11.213 5.025 1.00 96.94 112 GLN A CA 1
ATOM 855 C C . GLN A 1 112 ? -4.495 11.139 5.020 1.00 96.94 112 GLN A C 1
ATOM 857 O O . GLN A 1 112 ? -5.129 11.626 5.955 1.00 96.94 112 GLN A O 1
ATOM 862 N N . GLU A 1 113 ? -5.107 10.537 3.999 1.00 96.06 113 GLU A N 1
ATOM 863 C CA . GLU A 1 113 ? -6.566 10.358 3.948 1.00 96.06 113 GLU A CA 1
ATOM 864 C C . GLU A 1 113 ? -7.059 9.424 5.060 1.00 96.06 113 GLU A C 1
ATOM 866 O O . GLU A 1 113 ? -8.072 9.706 5.700 1.00 96.06 113 GLU A O 1
ATOM 871 N N . PHE A 1 114 ? -6.294 8.376 5.369 1.00 95.12 114 PHE A N 1
ATOM 872 C CA . PHE A 1 114 ? -6.574 7.469 6.476 1.00 95.12 114 PHE A CA 1
ATOM 873 C C . PHE A 1 114 ? -6.611 8.211 7.819 1.00 95.12 114 PHE A C 1
ATOM 875 O O . PHE A 1 114 ? -7.553 8.047 8.593 1.00 95.12 114 PHE A O 1
ATOM 882 N N . SER A 1 115 ? -5.633 9.088 8.073 1.00 93.44 115 SER A N 1
ATOM 883 C CA . SER A 1 115 ? -5.581 9.883 9.308 1.00 93.44 115 SER A CA 1
ATOM 884 C C . SER A 1 115 ? -6.757 10.853 9.464 1.00 93.44 115 SER A C 1
ATOM 886 O O . SER A 1 115 ? -7.162 11.152 10.585 1.00 93.44 115 SER A O 1
ATOM 888 N N . LYS A 1 116 ? -7.350 11.292 8.347 1.00 93.56 116 LYS A N 1
ATOM 889 C CA . LYS A 1 116 ? -8.541 12.157 8.311 1.00 93.56 116 LYS A CA 1
ATOM 890 C C . LYS A 1 116 ? -9.858 11.389 8.469 1.00 93.56 116 LYS A C 1
ATOM 892 O O . LYS A 1 116 ? -10.912 12.012 8.441 1.00 93.56 116 LYS A O 1
ATOM 897 N N . GLY A 1 117 ? -9.815 10.059 8.581 1.00 91.06 117 GLY A N 1
ATOM 898 C CA . GLY A 1 117 ? -11.010 9.212 8.619 1.00 91.06 117 GLY A CA 1
ATOM 899 C C . GLY A 1 117 ? -11.607 8.893 7.243 1.00 91.06 117 GLY A C 1
ATOM 900 O O . GLY A 1 117 ? -12.643 8.240 7.163 1.00 91.06 117 GLY A O 1
ATOM 901 N N . ASN A 1 118 ? -10.959 9.299 6.145 1.00 93.56 118 ASN A N 1
ATOM 902 C CA . ASN A 1 118 ? -11.435 9.053 4.780 1.00 93.56 118 ASN A CA 1
ATOM 903 C C . ASN A 1 118 ? -11.006 7.656 4.295 1.00 93.56 118 ASN A C 1
ATOM 905 O O . ASN A 1 118 ? -10.226 7.522 3.347 1.00 93.56 118 ASN A O 1
ATOM 909 N N . TYR A 1 119 ? -11.487 6.604 4.963 1.00 91.88 119 TYR A N 1
ATOM 910 C CA . TYR A 1 119 ? -10.986 5.235 4.784 1.00 91.88 119 TYR A CA 1
ATOM 911 C C . TYR A 1 119 ? -11.194 4.669 3.375 1.00 91.88 119 TYR A C 1
ATOM 913 O O . TYR A 1 119 ? -10.280 4.044 2.844 1.00 91.88 119 TYR A O 1
ATOM 921 N N . ASP A 1 120 ? -12.328 4.943 2.728 1.00 93.94 120 ASP A N 1
ATOM 922 C CA . ASP A 1 120 ? -12.583 4.476 1.356 1.00 93.94 120 ASP A CA 1
ATOM 923 C C . ASP A 1 120 ? -11.574 5.057 0.359 1.00 93.94 120 ASP A C 1
ATOM 925 O O . ASP A 1 120 ? -10.992 4.344 -0.461 1.00 93.94 120 ASP A O 1
ATOM 929 N N . LYS A 1 121 ? -11.298 6.358 0.482 1.00 96.19 121 LYS A N 1
ATOM 930 C CA . LYS A 1 121 ? -10.312 7.049 -0.351 1.00 96.19 121 LYS A CA 1
ATOM 931 C C . LYS A 1 121 ? -8.892 6.575 -0.046 1.00 96.19 121 LYS A C 1
ATOM 933 O O . LYS A 1 121 ? -8.086 6.420 -0.960 1.00 96.19 121 LYS A O 1
ATOM 938 N N . ALA A 1 122 ? -8.582 6.314 1.224 1.00 96.31 122 ALA A N 1
ATOM 939 C CA . ALA A 1 122 ? -7.308 5.721 1.615 1.00 96.31 122 ALA A CA 1
ATOM 940 C C . ALA A 1 122 ? -7.114 4.331 0.984 1.00 96.31 122 ALA A C 1
ATOM 942 O O . ALA A 1 122 ? -6.042 4.043 0.461 1.00 96.31 122 ALA A O 1
ATOM 943 N N . ILE A 1 123 ? -8.159 3.497 0.962 1.00 96.75 123 ILE A N 1
ATOM 944 C CA . ILE A 1 123 ? -8.147 2.182 0.307 1.00 96.75 123 ILE A CA 1
ATOM 945 C C . ILE A 1 123 ? -7.894 2.316 -1.196 1.00 96.75 123 ILE A C 1
ATOM 947 O O . ILE A 1 123 ? -7.068 1.588 -1.746 1.00 96.75 123 ILE A O 1
ATOM 951 N N . GLU A 1 124 ? -8.589 3.233 -1.868 1.00 98.06 124 GLU A N 1
ATOM 952 C CA . GLU A 1 124 ? -8.404 3.484 -3.300 1.00 98.06 124 GLU A CA 1
ATOM 953 C C . GLU A 1 124 ? -6.961 3.904 -3.615 1.00 98.06 124 GLU A C 1
ATOM 955 O O . GLU A 1 124 ? -6.322 3.344 -4.508 1.00 98.06 124 GLU A O 1
ATOM 960 N N . LEU A 1 125 ? -6.416 4.842 -2.836 1.00 98.50 125 LEU A N 1
ATOM 961 C CA . LEU A 1 125 ? -5.042 5.309 -2.993 1.00 98.50 125 LEU A CA 1
ATOM 962 C C . LEU A 1 125 ? -4.020 4.205 -2.692 1.00 98.50 125 LEU A C 1
ATOM 964 O O . LEU A 1 125 ? -3.059 4.063 -3.444 1.00 98.50 125 LEU A O 1
ATOM 968 N N . ALA A 1 126 ? -4.234 3.381 -1.663 1.00 98.12 126 ALA A N 1
ATOM 969 C CA . ALA A 1 126 ? -3.361 2.246 -1.361 1.00 98.12 126 ALA A CA 1
ATOM 970 C C . ALA A 1 126 ? -3.362 1.206 -2.497 1.00 98.12 126 ALA A C 1
ATOM 972 O O . ALA A 1 126 ? -2.303 0.727 -2.895 1.00 98.12 126 ALA A O 1
ATOM 973 N N . LYS A 1 127 ? -4.526 0.910 -3.092 1.00 98.38 127 LYS A N 1
ATOM 974 C CA . LYS A 1 127 ? -4.621 0.036 -4.277 1.00 98.38 127 LYS A CA 1
ATOM 975 C C . LYS A 1 127 ? -3.890 0.623 -5.480 1.00 98.38 127 LYS A C 1
ATOM 977 O O . LYS A 1 127 ? -3.177 -0.095 -6.173 1.00 98.38 127 LYS A O 1
ATOM 982 N N . ARG A 1 128 ? -4.036 1.929 -5.714 1.00 98.19 128 ARG A N 1
ATOM 983 C CA . ARG A 1 128 ? -3.317 2.620 -6.789 1.00 98.19 128 ARG A CA 1
ATOM 984 C C . ARG A 1 128 ? -1.807 2.593 -6.565 1.00 98.19 128 ARG A C 1
ATOM 986 O O . ARG A 1 128 ? -1.062 2.352 -7.507 1.00 98.19 128 ARG A O 1
ATOM 993 N N . SER A 1 129 ? -1.361 2.825 -5.334 1.00 98.56 129 SER A N 1
ATOM 994 C CA . SER A 1 129 ? 0.049 2.725 -4.962 1.00 98.56 129 SER A CA 1
ATOM 995 C C . SER A 1 129 ? 0.589 1.314 -5.210 1.00 98.56 129 SER A C 1
ATOM 997 O O . SER A 1 129 ? 1.641 1.172 -5.825 1.00 98.56 129 SER A O 1
ATOM 999 N N . TYR A 1 130 ? -0.174 0.277 -4.851 1.00 98.25 130 TYR A N 1
ATOM 1000 C CA . TYR A 1 130 ? 0.164 -1.105 -5.180 1.00 98.25 130 TYR A CA 1
ATOM 1001 C C . TYR A 1 130 ? 0.336 -1.314 -6.692 1.00 98.25 130 TYR A C 1
ATOM 1003 O O . TYR A 1 130 ? 1.362 -1.850 -7.101 1.00 98.25 130 TYR A O 1
ATOM 1011 N N . SER A 1 131 ? -0.608 -0.850 -7.521 1.00 97.44 131 SER A N 1
ATOM 1012 C CA . SER A 1 131 ? -0.505 -0.951 -8.985 1.00 97.44 131 SER A CA 1
ATOM 1013 C C . SER A 1 131 ? 0.749 -0.265 -9.539 1.00 97.44 131 SER A C 1
ATOM 1015 O O . SER A 1 131 ? 1.459 -0.860 -10.336 1.00 97.44 131 SER A O 1
ATOM 1017 N N . LEU A 1 132 ? 1.067 0.941 -9.061 1.00 96.56 132 LEU A N 1
ATOM 1018 C CA . LEU A 1 132 ? 2.279 1.675 -9.458 1.00 96.56 132 LEU A CA 1
ATOM 1019 C C . LEU A 1 132 ? 3.577 1.004 -8.981 1.00 96.56 132 LEU A C 1
ATOM 1021 O O . LEU A 1 132 ? 4.649 1.259 -9.517 1.00 96.56 132 LEU A O 1
ATOM 1025 N N . ALA A 1 133 ? 3.514 0.198 -7.921 1.00 97.19 133 ALA A N 1
ATOM 1026 C CA . ALA A 1 133 ? 4.680 -0.499 -7.394 1.00 97.19 133 ALA A CA 1
ATOM 1027 C C . ALA A 1 133 ? 4.965 -1.813 -8.131 1.00 97.19 133 ALA A C 1
ATOM 1029 O O . ALA A 1 133 ? 6.116 -2.240 -8.158 1.00 97.19 133 ALA A O 1
ATOM 1030 N N . ILE A 1 134 ? 3.943 -2.468 -8.691 1.00 96.50 134 ILE A N 1
ATOM 1031 C CA . ILE A 1 134 ? 4.116 -3.707 -9.467 1.00 96.50 134 ILE A CA 1
ATOM 1032 C C . ILE A 1 134 ? 4.481 -3.451 -10.932 1.00 96.50 134 ILE A C 1
ATOM 1034 O O . ILE A 1 134 ? 5.021 -4.357 -11.551 1.00 96.50 134 ILE A O 1
ATOM 1038 N N . ASP A 1 135 ? 4.224 -2.247 -11.440 1.00 94.00 135 ASP A N 1
ATOM 1039 C CA . ASP A 1 135 ? 4.513 -1.787 -12.803 1.00 94.00 135 ASP A CA 1
ATOM 1040 C C . ASP A 1 135 ? 5.006 -0.330 -12.707 1.00 94.00 135 ASP A C 1
ATOM 1042 O O . ASP A 1 135 ? 4.214 0.611 -12.584 1.00 94.00 135 ASP A O 1
ATOM 1046 N N . VAL A 1 136 ? 6.330 -0.159 -12.607 1.00 92.38 136 VAL A N 1
ATOM 1047 C CA . VAL A 1 136 ? 6.953 1.139 -12.278 1.00 92.38 136 VAL A CA 1
ATOM 1048 C C . VAL A 1 136 ? 6.982 2.085 -13.477 1.00 92.38 136 VAL A C 1
ATOM 1050 O O . VAL A 1 136 ? 6.841 3.298 -13.298 1.00 92.38 136 VAL A O 1
ATOM 1053 N N . ASP A 1 137 ? 7.174 1.560 -14.684 1.00 86.19 137 ASP A N 1
ATOM 1054 C CA . ASP A 1 137 ? 7.241 2.337 -15.923 1.00 86.19 137 ASP A CA 1
ATOM 1055 C C . ASP A 1 137 ? 5.888 2.447 -16.653 1.00 86.19 137 ASP A C 1
ATOM 1057 O O . ASP A 1 137 ? 5.777 3.191 -17.641 1.00 8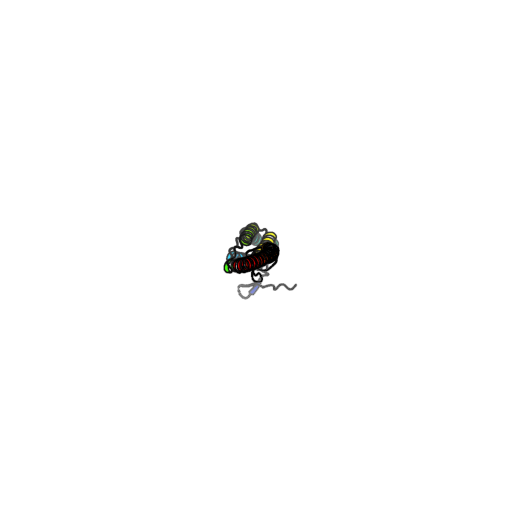6.19 137 ASP A O 1
ATOM 1061 N N . GLN A 1 138 ? 4.855 1.807 -16.091 1.00 87.81 138 GLN A N 1
ATOM 1062 C CA . GLN A 1 138 ? 3.444 1.911 -16.463 1.00 87.81 138 GLN A CA 1
ATOM 1063 C C . GLN A 1 138 ? 3.195 1.462 -17.901 1.00 87.81 138 GLN A C 1
ATOM 1065 O O . GLN A 1 138 ? 2.406 2.072 -18.634 1.00 87.81 138 GLN A O 1
ATOM 1070 N N . ASP A 1 139 ? 3.908 0.423 -18.324 1.00 83.44 139 ASP A N 1
ATOM 1071 C CA . ASP A 1 139 ? 3.800 -0.137 -19.666 1.00 83.44 139 ASP A CA 1
ATOM 1072 C C . ASP A 1 139 ? 2.788 -1.301 -19.748 1.00 83.44 139 ASP A C 1
ATOM 1074 O O . ASP A 1 139 ? 2.417 -1.728 -20.848 1.00 83.44 139 ASP A O 1
ATOM 1078 N N . GLY A 1 140 ? 2.266 -1.740 -18.596 1.00 85.94 140 GLY A N 1
ATOM 1079 C CA . GLY A 1 140 ? 1.285 -2.810 -18.458 1.00 85.94 140 GLY A CA 1
ATOM 1080 C C . GLY A 1 140 ? 1.881 -4.193 -18.185 1.00 85.94 140 GLY A C 1
ATOM 1081 O O . GLY A 1 140 ? 1.109 -5.154 -18.088 1.00 85.94 140 GLY A O 1
ATOM 1082 N N . VAL A 1 141 ? 3.204 -4.319 -18.059 1.00 85.25 141 VAL A N 1
ATOM 1083 C CA . VAL A 1 141 ? 3.903 -5.558 -17.699 1.00 85.25 141 VAL A CA 1
ATOM 1084 C C . VAL A 1 141 ? 4.409 -5.457 -16.260 1.00 85.25 141 VAL A C 1
ATOM 1086 O O . VAL A 1 141 ? 4.920 -4.436 -15.815 1.00 85.25 141 VAL A O 1
ATOM 1089 N N . ALA A 1 142 ? 4.243 -6.526 -15.481 1.00 89.56 142 ALA A N 1
ATOM 1090 C CA . ALA A 1 142 ? 4.731 -6.531 -14.108 1.00 89.56 142 ALA A CA 1
ATOM 1091 C C . ALA A 1 142 ? 6.268 -6.535 -14.070 1.00 89.56 142 ALA A C 1
ATOM 1093 O O . ALA A 1 142 ? 6.914 -7.222 -14.859 1.00 89.56 142 ALA A O 1
ATOM 1094 N N . ASN A 1 143 ? 6.855 -5.846 -13.089 1.00 89.00 143 ASN A N 1
ATOM 1095 C CA . ASN A 1 143 ? 8.305 -5.672 -12.961 1.00 89.00 143 ASN A CA 1
ATOM 1096 C C . ASN A 1 143 ? 9.103 -6.990 -12.970 1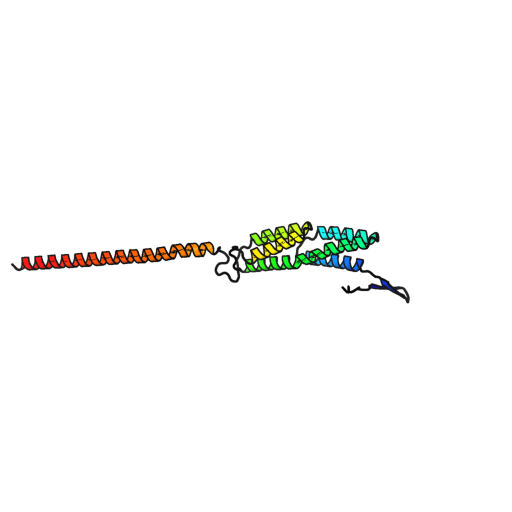.00 89.00 143 ASN A C 1
ATOM 1098 O O . ASN A 1 143 ? 10.278 -6.995 -13.326 1.00 89.00 143 ASN A O 1
ATOM 1102 N N . ASP A 1 144 ? 8.519 -8.090 -12.483 1.00 88.00 144 ASP A N 1
ATOM 1103 C CA . ASP A 1 144 ? 9.150 -9.413 -12.426 1.00 88.00 144 ASP A CA 1
ATOM 1104 C C . ASP A 1 144 ? 9.011 -10.236 -13.711 1.00 88.00 144 ASP A C 1
ATOM 1106 O O . ASP A 1 144 ? 9.726 -11.226 -13.877 1.00 88.00 144 ASP A O 1
ATOM 1110 N N . GLU A 1 145 ? 8.129 -9.820 -14.612 1.00 85.31 145 GLU A N 1
ATOM 1111 C CA . GLU A 1 145 ? 7.944 -10.405 -15.941 1.00 85.31 145 GLU A CA 1
ATOM 1112 C C . GLU A 1 145 ? 8.586 -9.549 -17.040 1.00 85.31 145 GLU A C 1
ATOM 1114 O O . GLU A 1 145 ? 8.845 -10.048 -18.138 1.00 85.31 145 GLU A O 1
ATOM 1119 N N . ASP A 1 146 ? 8.871 -8.280 -16.746 1.00 79.38 146 ASP A N 1
ATOM 1120 C CA . ASP A 1 146 ? 9.452 -7.351 -17.700 1.00 79.38 146 ASP A CA 1
ATOM 1121 C C . ASP A 1 146 ? 10.977 -7.517 -17.830 1.00 79.38 146 ASP A C 1
ATOM 1123 O O . ASP A 1 146 ? 11.732 -7.631 -16.862 1.00 79.38 146 ASP A O 1
ATOM 1127 N N . PHE A 1 147 ? 11.442 -7.514 -19.079 1.00 78.81 147 PHE A N 1
ATOM 1128 C CA . PHE A 1 147 ? 12.859 -7.522 -19.422 1.00 78.81 147 PHE A CA 1
ATOM 1129 C C . PHE A 1 147 ? 13.532 -6.184 -19.091 1.00 78.81 147 PHE A C 1
ATOM 1131 O O . PHE A 1 147 ? 14.729 -6.166 -18.784 1.00 78.81 147 PHE A O 1
ATOM 1138 N N . ALA A 1 148 ? 12.795 -5.071 -19.171 1.00 76.38 148 ALA A N 1
ATOM 1139 C CA . ALA A 1 148 ? 13.332 -3.730 -18.967 1.00 76.38 148 ALA A CA 1
ATOM 1140 C C . ALA A 1 148 ? 12.446 -2.850 -18.056 1.00 76.38 148 ALA A C 1
ATOM 1142 O O . ALA A 1 148 ? 12.103 -1.744 -18.470 1.00 76.38 148 ALA A O 1
ATOM 1143 N N . PRO A 1 149 ? 12.242 -3.229 -16.774 1.00 79.50 149 PRO A N 1
ATOM 1144 C CA . PRO A 1 149 ? 11.300 -2.598 -15.822 1.00 79.50 149 PRO A CA 1
ATOM 1145 C C . PRO A 1 149 ? 11.645 -1.156 -15.397 1.00 79.50 149 PRO A C 1
ATOM 1147 O O . PRO A 1 149 ? 11.117 -0.614 -14.428 1.00 79.50 149 PRO A O 1
ATOM 1150 N N . MET A 1 150 ? 12.606 -0.533 -16.076 1.00 75.69 150 MET A N 1
ATOM 1151 C CA . MET A 1 150 ? 13.015 0.859 -15.899 1.00 75.69 150 MET A CA 1
ATOM 1152 C C . MET A 1 150 ? 12.719 1.723 -17.134 1.00 75.69 150 MET A C 1
ATOM 1154 O O . MET A 1 150 ? 12.933 2.936 -17.079 1.00 75.69 150 MET A O 1
ATOM 1158 N N . ILE A 1 151 ? 12.326 1.131 -18.266 1.00 67.31 151 ILE A N 1
ATOM 1159 C CA . ILE A 1 151 ? 12.231 1.816 -19.556 1.00 67.31 151 ILE A CA 1
ATOM 1160 C C . ILE A 1 151 ? 10.914 1.441 -20.221 1.00 67.31 151 ILE A C 1
ATOM 1162 O O . ILE A 1 151 ? 10.809 0.358 -20.785 1.00 67.31 151 ILE A O 1
ATOM 1166 N N . ASN A 1 152 ? 10.007 2.418 -20.314 1.00 62.72 152 ASN A N 1
ATOM 1167 C CA . ASN A 1 152 ? 8.744 2.248 -21.024 1.00 62.72 152 ASN A CA 1
ATOM 1168 C C . ASN A 1 152 ? 8.985 1.669 -22.429 1.00 62.72 152 ASN A C 1
ATOM 1170 O O . ASN A 1 152 ? 9.635 2.293 -23.284 1.00 62.72 152 ASN A O 1
ATOM 1174 N N . ASN A 1 153 ? 8.456 0.469 -22.656 1.00 57.09 153 ASN A N 1
ATOM 1175 C CA . ASN A 1 153 ? 8.751 -0.403 -23.792 1.00 57.09 153 ASN A CA 1
ATOM 1176 C C . ASN A 1 153 ? 8.515 0.257 -25.168 1.00 57.09 153 ASN A C 1
ATOM 1178 O O . ASN A 1 153 ? 9.169 -0.087 -26.159 1.00 57.09 153 ASN A O 1
ATOM 1182 N N . ASN A 1 154 ? 7.685 1.308 -25.238 1.00 61.28 154 ASN A N 1
ATOM 1183 C CA . ASN A 1 154 ? 7.543 2.145 -26.436 1.00 61.28 154 ASN A CA 1
ATOM 1184 C C . ASN A 1 154 ? 8.886 2.692 -26.956 1.00 61.28 154 ASN A C 1
ATOM 1186 O O . ASN A 1 154 ? 9.080 2.785 -28.170 1.00 61.28 154 ASN A O 1
ATOM 1190 N N . TYR A 1 155 ? 9.839 3.019 -26.078 1.00 60.91 155 TYR A N 1
ATOM 1191 C CA . TYR A 1 155 ? 11.161 3.506 -26.489 1.00 60.91 155 TYR A CA 1
ATOM 1192 C C . TYR A 1 155 ? 12.046 2.400 -27.077 1.00 60.91 155 TYR A C 1
ATOM 1194 O O . TYR A 1 155 ? 12.812 2.661 -28.011 1.00 60.91 155 TYR A O 1
ATOM 1202 N N . ILE A 1 156 ? 11.914 1.165 -26.587 1.00 60.03 156 ILE A N 1
ATOM 1203 C CA . ILE A 1 156 ? 12.665 0.006 -27.086 1.00 60.03 156 ILE A CA 1
ATOM 1204 C C . ILE A 1 156 ? 12.186 -0.349 -28.500 1.00 60.03 156 ILE A C 1
ATOM 1206 O O . ILE A 1 156 ? 13.003 -0.473 -29.420 1.00 60.03 156 ILE A O 1
ATOM 1210 N N . TYR A 1 157 ? 10.868 -0.409 -28.717 1.00 59.56 157 TYR A N 1
ATOM 1211 C CA . TYR A 1 157 ? 10.306 -0.670 -30.046 1.00 59.56 157 TYR A CA 1
ATOM 1212 C C . TYR A 1 157 ? 10.593 0.457 -31.047 1.00 59.56 157 TYR A C 1
ATOM 1214 O O . TYR A 1 157 ? 10.938 0.174 -32.200 1.00 59.56 157 TYR A O 1
ATOM 1222 N N . LEU A 1 158 ? 10.541 1.727 -30.623 1.00 62.91 158 LEU A N 1
ATOM 1223 C CA . LEU A 1 158 ? 10.909 2.853 -31.488 1.00 62.91 158 LEU A CA 1
ATOM 1224 C C . LEU A 1 158 ? 12.386 2.765 -31.910 1.00 62.91 158 LEU A C 1
ATOM 1226 O O . LEU A 1 158 ? 12.702 2.894 -33.095 1.00 62.91 158 LEU A O 1
ATOM 1230 N N . GLY A 1 159 ? 13.284 2.468 -30.966 1.00 61.06 159 GLY A N 1
ATOM 1231 C CA . GLY A 1 159 ? 14.715 2.311 -31.233 1.00 61.06 159 GLY A CA 1
ATOM 1232 C C . GLY A 1 159 ? 15.025 1.173 -32.211 1.00 61.06 159 GLY A C 1
ATOM 1233 O O . GLY A 1 159 ? 15.789 1.359 -33.165 1.00 61.06 159 GLY A O 1
ATOM 1234 N N . LEU A 1 160 ? 14.394 0.007 -32.041 1.00 62.25 160 LEU A N 1
ATOM 1235 C CA . LEU A 1 160 ? 14.573 -1.138 -32.944 1.00 62.25 160 LEU A CA 1
ATOM 1236 C C . LEU A 1 160 ? 14.022 -0.872 -34.352 1.00 62.25 160 LEU A C 1
ATOM 1238 O O . LEU A 1 160 ? 14.657 -1.246 -35.342 1.00 62.25 160 LEU A O 1
ATOM 1242 N N . SER A 1 161 ? 12.892 -0.166 -34.458 1.00 63.25 161 SER A N 1
ATOM 1243 C CA . SER A 1 161 ? 12.281 0.167 -35.753 1.00 63.25 161 SER A CA 1
ATOM 1244 C C . SER A 1 161 ? 13.158 1.073 -36.629 1.00 63.25 161 SER A C 1
ATOM 1246 O O . SER A 1 161 ? 13.105 0.975 -37.852 1.00 63.25 161 SER A O 1
ATOM 1248 N N . ILE A 1 162 ? 14.007 1.915 -36.027 1.00 66.88 162 ILE A N 1
ATOM 1249 C CA . ILE A 1 162 ? 14.899 2.839 -36.747 1.00 66.88 162 ILE A CA 1
ATOM 1250 C C . ILE A 1 162 ? 16.264 2.195 -37.026 1.00 66.88 162 ILE A C 1
ATOM 1252 O O . ILE A 1 162 ? 16.836 2.357 -38.110 1.00 66.88 162 ILE A O 1
ATOM 1256 N N . THR A 1 163 ? 16.810 1.455 -36.061 1.00 67.06 163 THR A N 1
ATOM 1257 C CA . THR A 1 163 ? 18.174 0.906 -36.147 1.00 67.06 163 THR A CA 1
ATOM 1258 C C . THR A 1 163 ? 18.297 -0.242 -37.151 1.00 67.06 163 THR A C 1
ATOM 1260 O O . THR A 1 163 ? 19.287 -0.311 -37.881 1.00 67.06 163 THR A O 1
ATOM 1263 N N . LEU A 1 164 ? 17.285 -1.107 -37.273 1.00 70.75 164 LEU A N 1
ATOM 1264 C CA . LEU A 1 164 ? 17.332 -2.233 -38.213 1.00 70.75 164 LEU A CA 1
ATOM 1265 C C . LEU A 1 164 ? 17.329 -1.784 -39.691 1.00 70.75 164 LEU A C 1
ATOM 1267 O O . LEU A 1 164 ? 18.231 -2.191 -40.431 1.00 70.75 164 LEU A O 1
ATOM 1271 N N . PRO A 1 165 ? 16.418 -0.904 -40.157 1.00 75.12 165 PRO A N 1
ATOM 1272 C CA . PRO A 1 165 ? 16.443 -0.427 -41.542 1.00 75.12 165 PRO A CA 1
ATOM 1273 C C . PRO A 1 165 ? 17.704 0.379 -41.875 1.00 75.12 165 PRO A C 1
ATOM 1275 O O . PRO A 1 165 ? 18.243 0.270 -42.981 1.00 75.12 165 PRO A O 1
ATOM 1278 N N . THR A 1 166 ? 18.212 1.173 -40.929 1.00 73.25 166 THR A N 1
ATOM 1279 C CA . THR A 1 166 ? 19.442 1.957 -41.133 1.00 73.25 166 THR A CA 1
ATOM 1280 C C . THR A 1 166 ? 20.675 1.061 -41.241 1.00 73.25 166 THR A C 1
ATOM 1282 O O . THR A 1 166 ? 21.480 1.246 -42.153 1.00 73.25 166 THR A O 1
ATOM 1285 N N . ALA A 1 167 ? 20.790 0.017 -40.417 1.00 78.94 167 ALA A N 1
ATOM 1286 C CA . ALA A 1 167 ? 21.861 -0.972 -40.540 1.00 78.94 167 ALA A CA 1
ATOM 1287 C C . ALA A 1 167 ? 21.805 -1.728 -41.884 1.00 78.94 167 ALA A C 1
ATOM 1289 O O . ALA A 1 167 ? 22.830 -1.904 -42.552 1.00 78.94 167 ALA A O 1
ATOM 1290 N N . VAL A 1 168 ? 20.610 -2.123 -42.335 1.00 83.12 168 VAL A N 1
ATOM 1291 C CA . VAL A 1 168 ? 20.419 -2.803 -43.631 1.00 83.12 168 VAL A CA 1
ATOM 1292 C C . VAL A 1 168 ? 20.768 -1.882 -44.807 1.00 83.12 168 VAL A C 1
ATOM 1294 O O . VAL A 1 168 ? 21.476 -2.282 -45.732 1.00 83.12 168 VAL A O 1
ATOM 1297 N N . THR A 1 169 ? 20.333 -0.622 -44.780 1.00 79.81 169 THR A N 1
ATOM 1298 C CA . THR A 1 169 ? 20.654 0.344 -45.847 1.00 79.81 169 THR A CA 1
ATOM 1299 C C . THR A 1 169 ? 22.140 0.708 -45.871 1.00 79.81 169 THR A C 1
ATOM 1301 O O . THR A 1 169 ? 22.732 0.805 -46.951 1.00 79.81 169 THR A O 1
ATOM 1304 N N . LEU A 1 170 ? 22.788 0.838 -44.711 1.00 82.44 170 LEU A N 1
ATOM 1305 C CA . LEU A 1 170 ? 24.222 1.111 -44.616 1.00 82.44 170 LEU A CA 1
ATOM 1306 C C . LEU A 1 170 ? 25.060 -0.067 -45.138 1.00 82.44 170 LEU A C 1
ATOM 1308 O O . LEU A 1 170 ? 25.985 0.122 -45.930 1.00 82.44 170 LEU A O 1
ATOM 1312 N N . THR A 1 171 ? 24.716 -1.300 -44.763 1.00 84.12 171 THR A N 1
ATOM 1313 C CA . THR A 1 171 ? 25.403 -2.507 -45.264 1.00 84.12 171 THR A CA 1
ATOM 1314 C C . THR A 1 171 ? 25.201 -2.695 -46.770 1.00 84.12 171 THR A C 1
ATOM 1316 O O . THR A 1 171 ? 26.152 -3.000 -47.493 1.00 84.12 171 THR A O 1
ATOM 1319 N N . TYR A 1 172 ? 23.999 -2.426 -47.286 1.00 88.94 172 TYR A N 1
ATOM 1320 C CA . TYR A 1 172 ? 23.729 -2.464 -48.723 1.00 88.94 172 TYR A CA 1
ATOM 1321 C C . TYR A 1 172 ? 24.517 -1.398 -49.504 1.00 88.94 172 TYR A C 1
ATOM 1323 O O . TYR A 1 172 ? 25.154 -1.702 -50.517 1.00 88.94 172 TYR A O 1
ATOM 1331 N N . THR A 1 173 ? 24.513 -0.145 -49.039 1.00 86.31 173 THR A N 1
ATOM 1332 C CA . THR A 1 173 ? 25.208 0.964 -49.719 1.00 86.31 173 THR A CA 1
ATOM 1333 C C . THR A 1 173 ? 26.724 0.802 -49.686 1.00 86.31 173 THR A C 1
ATOM 1335 O O . THR A 1 173 ? 27.373 0.978 -50.718 1.00 86.31 173 THR A O 1
ATOM 1338 N N . THR A 1 174 ? 27.295 0.396 -48.551 1.00 84.12 174 THR A N 1
ATOM 1339 C CA . THR A 1 174 ? 28.734 0.112 -48.433 1.00 84.12 174 THR A CA 1
ATOM 1340 C C . THR A 1 174 ? 29.157 -1.034 -49.348 1.00 84.12 174 THR A C 1
ATOM 1342 O O . THR A 1 174 ? 30.129 -0.876 -50.090 1.00 84.12 174 THR A O 1
ATOM 1345 N N . LYS A 1 175 ? 28.389 -2.133 -49.405 1.00 88.94 175 LYS A N 1
ATOM 1346 C CA . LYS A 1 175 ? 28.630 -3.231 -50.356 1.00 88.94 175 LYS A CA 1
ATOM 1347 C C . LYS A 1 175 ? 28.605 -2.736 -51.805 1.00 88.94 175 LYS A C 1
ATOM 1349 O O . LYS A 1 175 ? 29.555 -2.972 -52.548 1.00 88.94 175 LYS A O 1
ATOM 1354 N N . LYS A 1 176 ? 27.593 -1.946 -52.180 1.00 88.25 176 LYS A N 1
ATOM 1355 C CA . LYS A 1 176 ? 27.474 -1.353 -53.525 1.00 88.25 176 LYS A CA 1
ATOM 1356 C C . LYS A 1 176 ? 28.651 -0.434 -53.880 1.00 88.25 176 LYS A C 1
ATOM 1358 O O . LYS A 1 176 ? 29.111 -0.438 -55.021 1.00 88.25 176 LYS A O 1
ATOM 1363 N N . ILE A 1 177 ? 29.149 0.358 -52.929 1.00 88.19 177 ILE A N 1
ATOM 1364 C CA . ILE A 1 177 ? 30.322 1.226 -53.127 1.00 88.19 177 ILE A CA 1
ATOM 1365 C C . ILE A 1 177 ? 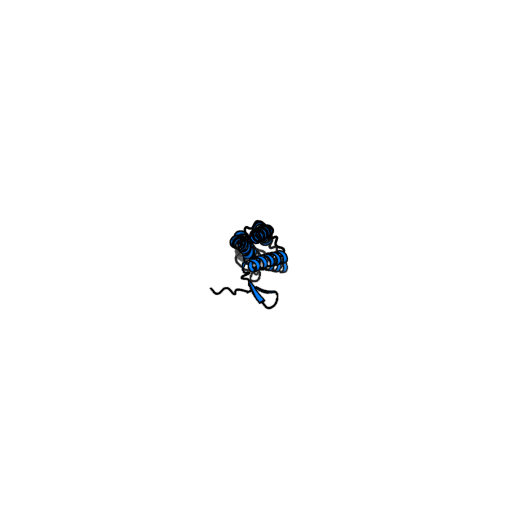31.594 0.388 -53.308 1.00 88.19 177 ILE A C 1
ATOM 1367 O O . ILE A 1 177 ? 32.401 0.684 -54.192 1.00 88.19 177 ILE A O 1
ATOM 1371 N N . ILE A 1 178 ? 31.772 -0.658 -52.498 1.00 88.00 178 ILE A N 1
ATOM 1372 C CA . ILE A 1 178 ? 32.916 -1.572 -52.590 1.00 88.00 178 ILE A CA 1
ATOM 1373 C C . ILE A 1 178 ? 32.930 -2.276 -53.951 1.00 88.00 178 ILE A C 1
ATOM 1375 O O . ILE A 1 178 ? 33.975 -2.307 -54.603 1.00 88.00 178 ILE A 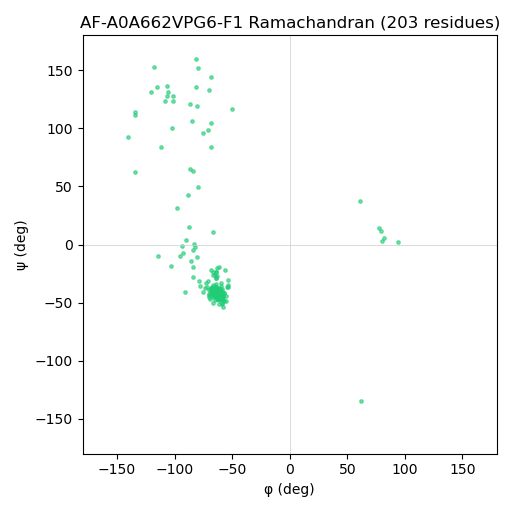O 1
ATOM 1379 N N . ASP A 1 179 ? 31.785 -2.773 -54.416 1.00 88.94 179 ASP A N 1
ATOM 1380 C CA . ASP A 1 179 ? 31.688 -3.476 -55.697 1.00 88.94 179 ASP A CA 1
ATOM 1381 C C . ASP A 1 179 ? 31.975 -2.542 -56.886 1.00 88.94 179 ASP A C 1
ATOM 1383 O O . ASP A 1 179 ? 32.783 -2.886 -57.751 1.00 88.94 179 ASP A O 1
ATOM 1387 N N . LYS A 1 180 ? 31.471 -1.298 -56.871 1.00 89.12 180 LYS A N 1
ATOM 1388 C CA . LYS A 1 180 ? 31.834 -0.287 -57.885 1.00 89.12 180 LYS A CA 1
ATOM 1389 C C . LYS A 1 180 ? 33.334 0.021 -57.915 1.00 89.12 180 LYS A C 1
ATOM 1391 O O . LYS A 1 180 ? 33.923 0.131 -58.990 1.00 89.12 180 LYS A O 1
ATOM 1396 N N . ARG A 1 181 ? 33.977 0.152 -56.747 1.00 83.44 181 ARG A N 1
ATOM 1397 C CA . ARG A 1 181 ? 35.434 0.381 -56.664 1.00 83.44 181 ARG A CA 1
ATOM 1398 C C . ARG A 1 181 ? 36.227 -0.815 -57.196 1.00 83.44 181 ARG A C 1
ATOM 1400 O O . ARG A 1 181 ? 37.271 -0.617 -57.813 1.00 83.44 181 ARG A O 1
ATOM 1407 N N . ARG A 1 182 ? 35.742 -2.044 -56.985 1.00 86.06 182 ARG A N 1
ATOM 1408 C CA . ARG A 1 182 ? 36.351 -3.264 -57.542 1.00 86.06 182 ARG A CA 1
ATOM 1409 C C . ARG A 1 182 ? 36.265 -3.290 -59.066 1.00 86.06 182 ARG A C 1
ATOM 1411 O O . ARG A 1 182 ? 37.261 -3.604 -59.710 1.00 86.06 182 ARG A O 1
ATOM 1418 N N . GLU A 1 183 ? 35.126 -2.914 -59.645 1.00 90.62 183 GLU A N 1
ATOM 1419 C CA . GLU A 1 183 ? 34.970 -2.826 -61.104 1.00 90.62 183 GLU A CA 1
ATOM 1420 C C . GLU A 1 183 ? 35.896 -1.778 -61.729 1.00 90.62 183 GLU A C 1
ATOM 1422 O O . GLU A 1 183 ? 36.556 -2.065 -62.725 1.00 90.62 183 GLU A O 1
ATOM 1427 N N . GLN A 1 184 ? 35.999 -0.587 -61.131 1.00 87.38 184 GLN A N 1
ATOM 1428 C CA . GLN A 1 184 ? 36.900 0.462 -61.621 1.00 87.38 184 GLN A CA 1
ATOM 1429 C C . GLN A 1 184 ? 38.369 0.030 -61.587 1.00 87.38 184 GLN A C 1
ATOM 1431 O O . GLN A 1 184 ? 39.086 0.260 -62.557 1.00 87.38 184 GLN A O 1
ATOM 1436 N N . ARG A 1 185 ? 38.811 -0.642 -60.513 1.00 84.62 185 ARG A N 1
ATOM 1437 C CA . ARG A 1 185 ? 40.177 -1.187 -60.431 1.00 84.62 185 ARG A CA 1
ATOM 1438 C C . ARG A 1 185 ? 40.448 -2.216 -61.524 1.00 84.62 185 ARG A C 1
ATOM 1440 O O . ARG A 1 185 ? 41.472 -2.115 -62.183 1.00 84.62 185 ARG A O 1
ATOM 1447 N N . ARG A 1 186 ? 39.507 -3.133 -61.780 1.00 90.44 186 ARG A N 1
ATOM 1448 C CA . ARG A 1 186 ? 39.633 -4.111 -62.876 1.00 90.44 186 ARG A CA 1
ATOM 1449 C C . ARG A 1 186 ? 39.730 -3.433 -64.243 1.00 90.44 186 ARG A C 1
ATOM 1451 O O . ARG A 1 186 ? 40.541 -3.846 -65.060 1.00 90.44 186 ARG A O 1
ATOM 1458 N N . ARG A 1 187 ? 38.931 -2.388 -64.498 1.00 90.31 187 ARG A N 1
ATOM 1459 C CA . ARG A 1 187 ? 39.014 -1.616 -65.754 1.00 90.31 187 ARG A CA 1
ATOM 1460 C C . ARG A 1 187 ? 40.369 -0.937 -65.909 1.00 90.31 187 ARG A C 1
ATOM 1462 O O . ARG A 1 187 ? 40.993 -1.084 -66.950 1.00 90.31 187 ARG A O 1
ATOM 1469 N N . TYR A 1 188 ? 40.839 -0.274 -64.856 1.00 88.44 188 TYR A N 1
ATOM 1470 C CA . TYR A 1 188 ? 42.147 0.372 -64.850 1.00 88.44 188 TYR A CA 1
ATOM 1471 C C . TYR A 1 188 ? 43.295 -0.630 -65.060 1.00 88.44 188 TYR A C 1
ATOM 1473 O O . TYR A 1 188 ? 44.225 -0.353 -65.809 1.00 88.44 188 TYR A O 1
ATOM 1481 N N . GLU A 1 189 ? 43.225 -1.815 -64.447 1.00 90.25 189 GLU A N 1
ATOM 1482 C CA . GLU A 1 189 ? 44.210 -2.885 -64.649 1.00 90.25 189 GLU A CA 1
ATOM 1483 C C . GLU A 1 189 ? 44.206 -3.414 -66.089 1.00 90.25 189 GLU A C 1
ATOM 1485 O O . GLU A 1 189 ? 45.279 -3.586 -66.665 1.00 90.25 189 GLU A O 1
ATOM 1490 N N . MET A 1 190 ? 43.027 -3.607 -66.694 1.00 91.81 190 MET A N 1
ATOM 1491 C CA . MET A 1 190 ? 42.906 -4.014 -68.101 1.00 91.81 190 MET A CA 1
ATOM 1492 C C . MET A 1 190 ? 43.457 -2.951 -69.061 1.00 91.81 190 MET A C 1
ATOM 1494 O O . MET A 1 190 ? 44.206 -3.283 -69.976 1.00 91.81 190 MET A O 1
ATOM 1498 N N . GLU A 1 191 ? 43.131 -1.673 -68.850 1.00 92.69 191 GLU A N 1
ATOM 1499 C CA . GLU A 1 191 ? 43.665 -0.567 -69.659 1.00 92.69 191 GLU A CA 1
ATOM 1500 C C . GLU A 1 191 ? 45.184 -0.450 -69.516 1.00 92.69 191 GLU A C 1
ATOM 1502 O O . GLU A 1 191 ? 45.893 -0.343 -70.515 1.00 92.69 191 GLU A O 1
ATOM 1507 N N . LYS A 1 192 ? 45.702 -0.551 -68.286 1.00 90.12 192 LYS A N 1
ATOM 1508 C CA . LYS A 1 192 ? 47.144 -0.549 -68.021 1.00 90.12 192 LYS A CA 1
ATOM 1509 C C . LYS A 1 192 ? 47.849 -1.699 -68.743 1.00 90.12 192 LYS A C 1
ATOM 1511 O O . LYS A 1 192 ? 48.896 -1.473 -69.342 1.00 90.12 192 LYS A O 1
ATOM 1516 N N . GLN A 1 193 ? 47.294 -2.912 -68.698 1.00 92.56 193 GLN A N 1
ATOM 1517 C CA . GLN A 1 193 ? 47.853 -4.062 -69.416 1.00 92.56 193 GLN A CA 1
ATOM 1518 C C . GLN A 1 193 ? 47.863 -3.840 -70.929 1.00 92.56 193 GLN A C 1
ATOM 1520 O O . GLN A 1 193 ? 48.868 -4.131 -71.572 1.00 92.56 193 GLN A O 1
ATOM 1525 N N . LYS A 1 194 ? 46.786 -3.271 -71.482 1.00 92.81 194 LYS A N 1
ATOM 1526 C CA . LYS A 1 194 ? 46.687 -2.970 -72.912 1.00 92.81 194 LYS A CA 1
ATOM 1527 C C . LYS A 1 194 ? 47.762 -1.978 -73.369 1.00 92.81 194 LYS A C 1
ATOM 1529 O O . LYS A 1 194 ? 48.468 -2.248 -74.336 1.00 92.81 194 LYS A O 1
ATOM 1534 N N . VAL A 1 195 ? 47.944 -0.881 -72.633 1.00 91.56 195 VAL A N 1
ATOM 1535 C CA . VAL A 1 195 ? 48.982 0.119 -72.941 1.00 91.56 195 VAL A CA 1
ATOM 1536 C C . VAL A 1 195 ? 50.382 -0.492 -72.863 1.00 91.56 195 VAL A C 1
ATOM 1538 O O . VAL A 1 195 ? 51.202 -0.245 -73.740 1.00 91.56 195 VAL A O 1
ATOM 1541 N N . ILE A 1 196 ? 50.657 -1.324 -71.850 1.00 90.75 196 ILE A N 1
ATOM 1542 C CA . ILE A 1 196 ? 51.950 -2.018 -71.739 1.00 90.75 196 ILE A CA 1
ATOM 1543 C C . ILE A 1 196 ? 52.186 -2.916 -72.960 1.00 90.75 196 ILE A C 1
ATOM 1545 O O . ILE A 1 196 ? 53.264 -2.850 -73.544 1.00 90.75 196 ILE A O 1
ATOM 1549 N N . SER A 1 197 ? 51.187 -3.697 -73.388 1.00 91.00 197 SER A N 1
ATOM 1550 C CA . SER A 1 197 ? 51.331 -4.558 -74.570 1.00 91.00 197 SER A CA 1
ATOM 1551 C C . SER A 1 197 ? 51.567 -3.774 -75.865 1.00 91.00 197 SER A C 1
ATOM 1553 O O . SER A 1 197 ? 52.419 -4.165 -76.655 1.00 91.00 197 SER A O 1
ATOM 1555 N N . GLU A 1 198 ? 50.879 -2.644 -76.061 1.00 92.00 198 GLU A N 1
ATOM 1556 C CA . GLU A 1 198 ? 51.079 -1.774 -77.230 1.00 92.00 198 GLU A CA 1
ATOM 1557 C C . GLU A 1 198 ? 52.491 -1.159 -77.232 1.00 92.00 198 GLU A C 1
ATOM 1559 O O . GLU A 1 198 ? 53.152 -1.101 -78.268 1.00 92.00 198 GLU A O 1
ATOM 1564 N N . MET A 1 199 ? 52.998 -0.744 -76.065 1.00 87.50 199 MET A N 1
ATOM 1565 C CA . MET A 1 199 ? 54.370 -0.241 -75.938 1.00 87.50 199 MET A CA 1
ATOM 1566 C C . MET A 1 199 ? 55.423 -1.324 -76.209 1.00 87.50 199 MET A C 1
ATOM 1568 O O . MET A 1 199 ? 56.429 -1.041 -76.857 1.00 87.50 199 MET A O 1
ATOM 1572 N N . GLU A 1 200 ? 55.215 -2.552 -75.727 1.00 89.62 200 GLU A N 1
ATOM 1573 C CA . GLU A 1 200 ? 56.114 -3.682 -76.002 1.00 89.62 200 GLU A CA 1
ATOM 1574 C C . GLU A 1 200 ? 56.159 -4.050 -77.491 1.00 89.62 200 GLU A C 1
ATOM 1576 O O . GLU A 1 200 ? 57.206 -4.471 -77.985 1.00 89.62 200 GLU A O 1
ATOM 1581 N N . GLU A 1 201 ? 55.045 -3.896 -78.208 1.00 88.25 201 GLU A N 1
ATOM 1582 C CA . GLU A 1 201 ? 54.971 -4.123 -79.653 1.00 88.25 201 GLU A CA 1
ATOM 1583 C C . GLU A 1 201 ? 55.740 -3.044 -80.431 1.00 88.25 201 GLU A C 1
ATOM 1585 O O . GLU A 1 201 ? 56.561 -3.378 -81.284 1.00 88.25 201 GLU A O 1
ATOM 1590 N N . LEU A 1 202 ? 55.574 -1.767 -80.063 1.00 83.31 202 LEU A N 1
ATOM 1591 C CA . LEU A 1 202 ? 56.302 -0.639 -80.666 1.00 83.31 202 LEU A CA 1
ATOM 1592 C C . LEU A 1 202 ? 57.819 -0.685 -80.431 1.00 83.31 202 LEU A C 1
ATOM 1594 O O . LEU A 1 202 ? 58.580 -0.165 -81.239 1.00 83.31 202 LEU A O 1
ATOM 1598 N N . LEU A 1 203 ? 58.272 -1.281 -79.327 1.00 77.56 203 LEU A N 1
ATOM 1599 C CA . LEU A 1 203 ? 59.700 -1.431 -79.020 1.00 77.56 203 LEU A CA 1
ATOM 1600 C C . LEU A 1 203 ? 60.364 -2.609 -79.755 1.00 77.56 203 LEU A C 1
ATOM 1602 O O . LEU A 1 203 ? 61.588 -2.734 -79.706 1.00 77.56 203 LEU A O 1
ATOM 1606 N N . LYS A 1 204 ? 59.584 -3.492 -80.395 1.00 73.00 204 LYS A N 1
ATOM 1607 C CA . LYS A 1 204 ? 60.087 -4.646 -81.165 1.00 73.00 204 LYS A CA 1
ATOM 1608 C C . LYS A 1 204 ? 60.231 -4.376 -82.669 1.00 73.00 204 LYS A C 1
ATOM 1610 O O . LYS A 1 204 ? 60.807 -5.218 -83.358 1.00 73.00 204 LYS A O 1
ATOM 1615 N N . THR A 1 205 ? 59.717 -3.250 -83.160 1.00 55.16 205 THR A N 1
ATOM 1616 C CA . THR A 1 205 ? 59.935 -2.715 -84.519 1.00 55.16 205 THR A CA 1
ATOM 1617 C C . THR A 1 205 ? 61.112 -1.759 -84.558 1.00 55.16 205 THR A C 1
ATOM 1619 O O . THR A 1 205 ? 61.890 -1.843 -85.533 1.00 55.16 205 THR A O 1
#

Secondary structure (DSSP, 8-state):
-------EEEEETTEEEEE--HHHHHHHHHHHHHHHHHHTT---HHHHHHHHHHHHHHHTT-HHHHHHHHHHHHTHHHHHHHHHHHHHHHHHHHHTT---HHHHHHHHHHHHHHHTT-HHHHHHHHHHHHHHHHSSS-SSS-TTT-S-TTS-THHHHHHHHHHHHHHHHHHHHHHHHHHHHHHHHHHHHHHHHHHHHHHHHHT--

Solvent-accessible surface area (backbone atoms only — not comparable to full-atom values): 10953 Å² total; per-residue (Å²): 134,87,75,85,79,73,71,48,74,49,72,63,87,98,42,79,44,78,41,92,44,62,51,59,54,40,46,54,48,26,50,51,44,51,52,53,43,46,74,71,74,48,59,57,58,43,47,52,56,39,48,53,51,18,55,54,30,44,75,72,68,39,48,71,60,14,37,54,39,21,53,63,37,49,55,57,62,73,34,50,63,37,47,52,50,19,54,51,28,41,52,50,31,44,74,73,72,47,83,40,58,69,16,51,59,30,35,54,50,12,51,54,32,36,31,71,59,39,48,70,60,14,37,52,30,14,49,51,13,24,53,32,19,41,20,64,51,69,71,85,50,44,48,91,78,38,94,53,57,82,51,45,56,70,58,57,55,53,51,51,66,53,49,54,58,52,53,53,50,50,54,52,51,51,50,54,52,52,52,53,53,52,52,52,50,54,51,53,52,50,52,52,52,51,53,52,53,54,52,56,53,64,72,73,110

Nearest PDB structures (foldseek):
  7uni-assembly2_D  TM=3.351E-01  e=1.084E-01  synthetic construct
  6ixf-assembly1_A  TM=2.147E-01  e=4.413E+00  Homo sapiens

=== Feature glossary ===
A reading guide for the features in this record.

Start from the sequence.

  · Sequence gives the chain of amino acids in standard one-letter code (A=alanine, C=cysteine, …, Y=tyrosine), read N→C. It is the only feature that is directly encoded by the gene; all structural features are derived from the folded form of this sequence.

Fold it, and you get atomic coordinates and the backbone conformation that goes with them.

  · Structure coordinates are given as an mmCIF _atom_site loop: one row per atom with element, residue name, chain id, sequence number, and x/y/z position in Å. Only the four main-chain atoms per residue are included here; side chains are omitted to keep the record compact.

  · Backbone dihedral angles. Every residue except chain termini has a φ (preceding-C → N → Cα → C) and a ψ (N → Cα → C → next-N). They are reported in degrees following the IUPAC sign convention. Secondary structure is essentially a statement about which (φ, ψ) basin each residue occupies.

  · Eight-state secondary structure (DSSP): H is the canonical α-helix, G the tighter 3₁₀-helix, I the wider π-helix; E/B are β-structure, T and S are turns and bends, and '-' is everything else. DSSP derives these from the pattern of main-chain N–H···O=C hydrogen bonds, not from the sequence.

  · SS3 is a coarse helix/strand/coil call (letters a/b/c) made by the P-SEA algorithm from inter-Cα distances and dihedrals. It is less detailed than DSSP but needs only Cα positions.

Summarize the fold with a handful of shape descriptors and a per-residue structural alphabet.

  · Radius of gyration (Rg) is the root-mean-square distance of Cα atoms from their centroid — a single number for overall size and compactness. A globular domain of N residues has Rg ≈ 2.2·N^0.38 Å; an extended or disordered chain has a much larger Rg. The Cα contact count is the number of residue pairs whose Cα atoms are within 8 Å and are more than four positions apart in sequence — a standard proxy for tertiary packing density. The bounding box is the smallest axis-aligned box enclosing all Cα atoms.

  · 3Di is Foldseek's structural alphabet. Each residue is assigned one of twenty discrete states based on how its Cα sits relative to its spatial (not sequential) neighbors. Aligning 3Di strings finds structural homologs roughly as well as full 3D superposition, but orders of magnitude faster.

  · Solvent-accessible surface area (SASA) is the area in Å² traced out by the centre of a 1.4 Å probe sphere (a water molecule) rolled over the protein's van der Waals surface (Shrake–Rupley / Lee–Richards construction). Buried residues have near-zero SASA; fully exposed residues can exceed 200 Å². The total SASA scales roughly with the number of surface residues.

Ask how reliable the model is.

  · For AlphaFold models, the B-factor field carries pLDDT — the model's own estimate of local accuracy on a 0–100 scale. Regions with pLDDT<50 should be treated as essentially unmodeled; they often correspond to intrinsically disordered segments.

  · For experimental (PDB) structures, the B-factor (temperature factor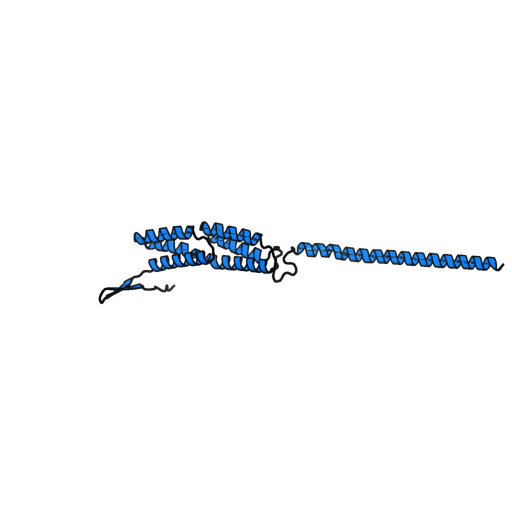) quantifies the positional spread of each atom in the crystal — a combination of thermal vibration and static disorder — in units of Å². High B-factors mark flexible loops or poorly resolved regions; low B-factors mark the rigid, well-ordered core.

  · Predicted Aligned Error (PAE) is an AlphaFold confidence matrix: entry (i, j) is the expected error in the position of residue j, in ångströms, when the prediction is superimposed on the true structure at residue i. Low PAE within a block of residues means that block is internally rigid and well-predicted; high PAE between two blocks means their relative placement is uncertain even if each block individually is confident.

Place it in context: what it resembles, what it is annotated as, and how it looks.

  · Structural nearest neighbors (via Foldseek easy-search vs the PDB). Reported per hit: target PDB id, E-value, and alignment TM-score. A TM-score above ~0.5 is the conventional threshold for 'same fold'.

  · Functional annotations link the protein to curated databases. InterPro entries identify conserved domains and families by matching the sequence against member-database signatures (Pfam, PROSITE, CDD, …). Gene Ontology (GO) terms describe molecular function, biological process, and cellular component in a controlled vocabulary. CATH places the structure in a hierarchical fold classification (Class/Architecture/Topology/Homologous-superfamily). The organism is the source species.

  · The contact map is a binary N×N matrix image: pixel (i, j) is dark where Cα_i and Cα_j are within 8 Å and |i−j|>4. Because the |i−j|>4 filter removes local helical contacts, off-diagonal stripes parallel to the main diagonal indicate parallel β-sheets; stripes perpendicular to it indicate antiparallel β-sheets. The Ramachandran plot scatters every residue's (φ, ψ) pair against the sterically allowed regions. The PAE heatmap renders the predicted-aligned-error matrix.

  · Six rendered views show the 3D structure from the faces of a cube — i.e. along ±x, ±y, ±z. Rendering representation is drawn randomly per protein from cartoon (secondary-structure ribbons), sticks (backbone bonds), or molecular surface; coloring is either N→C rainbow (blue at the N-terminus through red at the C-terminus) or one color per chain.